Protein AF-A0A1D7QZM6-F1 (afdb_monomer_lite)

Foldseek 3Di:
DVVVVVVVVVVVVVVVVVVVVVVVVVVVVVVVVVVVVVVVVVVVVVVVVVVVVVVVVVVVVVVVVVVVVVVVVVVVVVVVVVVVVVVVVVVVVVVVVVVVLVVVLVVLVVVLPDPPDDLVRSLVSLVVSCVSVVQDPSSLVSNCVSLVCQCPPHDLVSNLVSLVVQLVSLVSNCVRYDPVCNVVSVVSNVVSVVSNVVSVVVVLVVLVVVLVVLLVVLLVLLVVCVVVVPPVVSVVVNVVSVVPHPVVSQVVPPVSVVSVVVSVVSVVVSVVVVVVVVVVVLVVLQVLLLVLLVVLLVVCVVPVVCPQAPNPLLSSLQSLAQEDPVSHDPVSNVSSVVSVCVNLVSHDPVNNVVSVVSRVVHHHDDD

Sequence (367 aa):
MLDVVIVMGIFVVLLVLAGQMLKQKENAKAYHQEIKELKEMISQADRKKEERFESWIQASSEEMYRIMGEHYLGLSQKVYAEWEENLSTMKAQVKNFVNERQIEHDRWVQRISDEDLSTQQKLEMLETAMNQFPESRELHEAYDQTLQPYLKDSSKEIRMRTARKLNQASRTLLDYCSIDEWDYAVKRYNENLRTGNLLMKSHVEEKLASERKKLDQLESAVTRLSREPDNQSLIDEIETIEGSLDQKTIERDPVLLKRLREITGDIVGHFTRGNENEEHQVKDYNKRAITSFREASVTFRNNEKTFKGGSGLVSLTEKMGGWDMNVLHPEVQAYYQAVYQEIFGKLDPEVKPKFTERMLNTQDKVV

Structure (mmCIF, N/CA/C/O backbone):
data_AF-A0A1D7QZM6-F1
#
_entry.id   AF-A0A1D7QZM6-F1
#
loop_
_atom_site.group_PDB
_atom_site.id
_atom_site.type_symbol
_atom_site.label_atom_id
_atom_site.label_alt_id
_atom_site.label_comp_id
_atom_site.label_asym_id
_atom_site.label_entity_id
_atom_site.label_seq_id
_atom_site.pdbx_PDB_ins_code
_atom_site.Cartn_x
_atom_site.Cartn_y
_atom_site.Cartn_z
_atom_site.occupancy
_atom_site.B_iso_or_equiv
_atom_site.auth_seq_id
_atom_site.auth_comp_id
_atom_site.auth_asym_id
_atom_site.auth_atom_id
_atom_site.pdbx_PDB_model_num
ATOM 1 N N . MET A 1 1 ? 10.801 38.664 -158.023 1.00 53.53 1 MET A N 1
ATOM 2 C CA . MET A 1 1 ? 12.075 37.966 -157.720 1.00 53.53 1 MET A CA 1
ATOM 3 C C . MET A 1 1 ? 12.743 38.460 -156.428 1.00 53.53 1 MET A C 1
ATOM 5 O O . MET A 1 1 ? 13.572 37.735 -155.899 1.00 53.53 1 MET A O 1
ATOM 9 N N . LEU A 1 2 ? 12.364 39.627 -155.882 1.00 51.22 2 LEU A N 1
ATOM 10 C CA . LEU A 1 2 ? 12.887 40.143 -154.607 1.00 51.22 2 LEU A CA 1
ATOM 11 C C . LEU A 1 2 ? 12.326 39.405 -153.368 1.00 51.22 2 LEU A C 1
ATOM 13 O O . LEU A 1 2 ? 13.044 39.214 -152.393 1.00 51.22 2 LEU A O 1
ATOM 17 N N . ASP A 1 3 ? 11.091 38.896 -153.436 1.00 50.50 3 ASP A N 1
ATOM 18 C CA . ASP A 1 3 ? 10.423 38.265 -152.282 1.00 50.50 3 ASP A CA 1
ATOM 19 C C . ASP A 1 3 ? 10.965 36.873 -151.907 1.00 50.50 3 ASP A C 1
ATOM 21 O O . ASP A 1 3 ? 10.840 36.445 -150.765 1.00 50.50 3 ASP A O 1
ATOM 25 N N . VAL A 1 4 ? 11.635 36.165 -152.825 1.00 55.88 4 VAL A N 1
ATOM 26 C CA . VAL A 1 4 ? 12.183 34.816 -152.558 1.00 55.88 4 VAL A CA 1
ATOM 27 C C . VAL A 1 4 ? 13.530 34.881 -151.825 1.00 55.88 4 VAL A C 1
ATOM 29 O O . VAL A 1 4 ? 13.837 34.023 -150.997 1.00 55.88 4 VAL A O 1
ATOM 32 N N . VAL A 1 5 ? 14.322 35.928 -152.074 1.00 60.06 5 VAL A N 1
ATOM 33 C CA . VAL A 1 5 ? 15.650 36.109 -151.461 1.00 60.06 5 VAL A CA 1
ATOM 34 C C . VAL A 1 5 ? 15.526 36.508 -149.988 1.00 60.06 5 VAL A C 1
ATOM 36 O O . VAL A 1 5 ? 16.288 36.028 -149.150 1.00 60.06 5 VAL A O 1
ATOM 39 N N . ILE A 1 6 ? 14.522 37.321 -149.652 1.00 63.03 6 ILE A N 1
ATOM 40 C CA . ILE A 1 6 ? 14.266 37.746 -148.270 1.00 63.03 6 ILE A CA 1
ATOM 41 C C . ILE A 1 6 ? 13.798 36.557 -147.417 1.00 63.03 6 ILE A C 1
ATOM 43 O O . ILE A 1 6 ? 14.278 36.375 -146.299 1.00 63.03 6 ILE A O 1
ATOM 47 N N . VAL A 1 7 ? 12.938 35.690 -147.961 1.00 59.47 7 VAL A N 1
ATOM 48 C CA . VAL A 1 7 ? 12.444 34.505 -147.240 1.00 59.47 7 VAL A CA 1
ATOM 49 C C . VAL A 1 7 ? 13.563 33.486 -146.985 1.00 59.47 7 VAL A C 1
ATOM 51 O O . VAL A 1 7 ? 13.660 32.965 -145.874 1.00 59.47 7 VAL A O 1
ATOM 54 N N . MET A 1 8 ? 14.465 33.249 -147.949 1.00 57.72 8 MET A N 1
ATOM 55 C CA . MET A 1 8 ? 15.627 32.373 -147.716 1.00 57.72 8 MET A CA 1
ATOM 56 C C . MET A 1 8 ? 16.622 32.961 -146.708 1.00 57.72 8 MET A C 1
ATOM 58 O O . MET A 1 8 ? 17.141 32.225 -145.869 1.00 57.72 8 MET A O 1
ATOM 62 N N . GLY A 1 9 ? 16.869 34.274 -146.749 1.00 59.03 9 GLY A N 1
ATOM 63 C CA . GLY A 1 9 ? 17.766 34.941 -145.801 1.00 59.03 9 GLY A CA 1
ATOM 64 C C . GLY A 1 9 ? 17.282 34.827 -144.353 1.00 59.03 9 GLY A C 1
ATOM 65 O O . GLY A 1 9 ? 18.063 34.494 -143.461 1.00 59.03 9 GLY A O 1
ATOM 66 N N . ILE A 1 10 ? 15.978 35.010 -144.123 1.00 64.44 10 ILE A N 1
ATOM 67 C CA . ILE A 1 10 ? 15.364 34.841 -142.797 1.00 64.44 10 ILE A CA 1
ATOM 68 C C . ILE A 1 10 ? 15.473 33.383 -142.327 1.00 64.44 10 ILE A C 1
ATOM 70 O O . ILE A 1 10 ? 15.770 33.134 -141.159 1.00 64.44 10 ILE A O 1
ATOM 74 N N . PHE A 1 11 ? 15.306 32.410 -143.227 1.00 60.12 11 PHE A N 1
ATOM 75 C CA . PHE A 1 11 ? 15.379 30.990 -142.880 1.00 60.12 11 PHE A CA 1
ATOM 76 C C . PHE A 1 11 ? 16.788 30.553 -142.441 1.00 60.12 11 PHE A C 1
ATOM 78 O O . PHE A 1 11 ? 16.934 29.814 -141.467 1.00 60.12 11 PHE A O 1
ATOM 85 N N . VAL A 1 12 ? 17.838 31.054 -143.102 1.00 63.34 12 VAL A N 1
ATOM 86 C CA . VAL A 1 12 ? 19.234 30.765 -142.726 1.00 63.34 12 VAL A CA 1
ATOM 87 C C . VAL A 1 12 ? 19.590 31.395 -141.378 1.00 63.34 12 VAL A C 1
ATOM 89 O O . VAL A 1 12 ? 20.210 30.739 -140.542 1.00 63.34 12 VAL A O 1
ATOM 92 N N . VAL A 1 13 ? 19.150 32.630 -141.119 1.00 61.94 13 VAL A N 1
ATOM 93 C CA . VAL A 1 13 ? 19.361 33.290 -139.819 1.00 61.94 13 VAL A CA 1
ATOM 94 C C . VAL A 1 13 ? 18.633 32.542 -138.698 1.00 61.94 13 VAL A C 1
ATOM 96 O O . VAL A 1 13 ? 19.214 32.322 -137.636 1.00 61.94 13 VAL A O 1
ATOM 99 N N . LEU A 1 14 ? 17.406 32.069 -138.943 1.00 54.19 14 LEU A N 1
ATOM 100 C CA . LEU A 1 14 ? 16.665 31.246 -137.983 1.00 54.19 14 LEU A CA 1
ATOM 101 C C . LEU A 1 14 ? 17.347 29.896 -137.716 1.00 54.19 14 LEU A C 1
ATOM 103 O O . LEU A 1 14 ? 17.366 29.461 -136.569 1.00 54.19 14 LEU A O 1
ATOM 107 N N . LEU A 1 15 ? 17.959 29.260 -138.722 1.00 56.22 15 LEU A N 1
ATOM 108 C CA . LEU A 1 15 ? 18.717 28.014 -138.543 1.00 56.22 15 LEU A CA 1
ATOM 109 C C . LEU A 1 15 ? 20.021 28.217 -137.759 1.00 56.22 15 LEU A C 1
ATOM 111 O O . LEU A 1 15 ? 20.351 27.395 -136.905 1.00 56.22 15 LEU A O 1
ATOM 115 N N . VAL A 1 16 ? 20.745 29.316 -137.997 1.00 59.34 16 VAL A N 1
ATOM 116 C CA . VAL A 1 16 ? 21.961 29.654 -137.236 1.00 59.34 16 VAL A CA 1
ATOM 117 C C . VAL A 1 16 ? 21.616 29.988 -135.784 1.00 59.34 16 VAL A C 1
ATOM 119 O O . VAL A 1 16 ? 22.268 29.482 -134.870 1.00 59.34 16 VAL A O 1
ATOM 122 N N . LEU A 1 17 ? 20.552 30.764 -135.555 1.00 51.75 17 LEU A N 1
ATOM 123 C CA . LEU A 1 17 ? 20.047 31.050 -134.210 1.00 51.75 17 LEU A CA 1
ATOM 124 C C . LEU A 1 17 ? 19.536 29.780 -133.519 1.00 51.75 17 LEU A C 1
ATOM 126 O O . LEU A 1 17 ? 19.822 29.577 -132.342 1.00 51.75 17 LEU A O 1
ATOM 130 N N . ALA A 1 18 ? 18.858 28.880 -134.237 1.00 51.06 18 ALA A N 1
ATOM 131 C CA . ALA A 1 18 ? 18.429 27.588 -133.704 1.00 51.06 18 ALA A CA 1
ATOM 132 C C . ALA A 1 18 ? 19.622 26.692 -133.333 1.00 51.06 18 ALA A C 1
ATOM 134 O O . ALA A 1 18 ? 19.609 26.071 -132.271 1.00 51.06 18 ALA A O 1
ATOM 135 N N . GLY A 1 19 ? 20.680 26.668 -134.151 1.00 56.53 19 GLY A N 1
ATOM 136 C CA . GLY A 1 19 ? 21.923 25.946 -133.865 1.00 56.53 19 GLY A CA 1
ATOM 137 C C . GLY A 1 19 ? 22.682 26.510 -132.658 1.00 56.53 19 GLY A C 1
ATOM 138 O O . GLY A 1 19 ? 23.150 25.752 -131.807 1.00 56.53 19 GLY A O 1
ATOM 139 N N . GLN A 1 20 ? 22.750 27.838 -132.523 1.00 60.62 20 GLN A N 1
ATOM 140 C CA . GLN A 1 20 ? 23.327 28.495 -131.345 1.00 60.62 20 GLN A CA 1
ATOM 141 C C . GLN A 1 20 ? 22.488 28.251 -130.084 1.00 60.62 20 GLN A C 1
ATOM 143 O O . GLN A 1 20 ? 23.054 27.967 -129.027 1.00 60.62 20 GLN A O 1
ATOM 148 N N . MET A 1 21 ? 21.156 28.273 -130.192 1.00 53.91 21 MET A N 1
ATOM 149 C CA . MET A 1 21 ? 20.259 27.931 -129.085 1.00 53.91 21 MET A CA 1
ATOM 150 C C . MET A 1 21 ? 20.351 26.452 -128.690 1.00 53.91 21 MET A C 1
ATOM 152 O O . MET A 1 21 ? 20.288 26.140 -127.504 1.00 53.91 21 MET A O 1
ATOM 156 N N . LEU A 1 22 ? 20.567 25.535 -129.639 1.00 59.69 22 LEU A N 1
ATOM 157 C CA . LEU A 1 22 ? 20.811 24.115 -129.356 1.00 59.69 22 LEU A CA 1
ATOM 158 C C . LEU A 1 22 ? 22.131 23.901 -128.608 1.00 59.69 22 LEU A C 1
ATOM 160 O O . LEU A 1 22 ? 22.145 23.198 -127.601 1.00 59.69 22 LEU A O 1
ATOM 164 N N . LYS A 1 23 ? 23.210 24.571 -129.027 1.00 65.06 23 LYS A N 1
ATOM 165 C CA . LYS A 1 23 ? 24.512 24.496 -128.349 1.00 65.06 23 LYS A CA 1
ATOM 166 C C . LYS A 1 23 ? 24.477 25.125 -126.952 1.00 65.06 23 LYS A C 1
ATOM 168 O O . LYS A 1 23 ? 25.042 24.576 -126.010 1.00 65.06 23 LYS A O 1
ATOM 173 N N . GLN A 1 24 ? 23.757 26.237 -126.781 1.00 66.00 24 GLN A N 1
ATOM 174 C CA . GLN A 1 24 ? 23.500 26.801 -125.452 1.00 66.00 24 GLN A CA 1
ATOM 175 C C . GLN A 1 24 ? 22.649 25.868 -124.583 1.00 66.00 24 GLN A C 1
ATOM 177 O O . GLN A 1 24 ? 22.906 25.753 -123.389 1.00 66.00 24 GLN A O 1
ATOM 182 N N . LYS A 1 25 ? 21.683 25.153 -125.169 1.00 67.75 25 LYS A N 1
ATOM 183 C CA . LYS A 1 25 ? 20.858 24.162 -124.467 1.00 67.75 25 LYS A CA 1
ATOM 184 C C . LYS A 1 25 ? 21.659 22.928 -124.044 1.00 67.75 25 LYS A C 1
ATOM 186 O O . LYS A 1 25 ? 21.409 22.401 -122.965 1.00 67.75 25 LYS A O 1
ATOM 191 N N . GLU A 1 26 ? 22.613 22.468 -124.851 1.00 71.75 26 GLU A N 1
ATOM 192 C CA . GLU A 1 26 ? 23.522 21.370 -124.488 1.00 71.75 26 GLU A CA 1
ATOM 193 C C . GLU A 1 26 ? 24.496 21.773 -123.379 1.00 71.75 26 GLU A C 1
ATOM 195 O O . GLU A 1 26 ? 24.604 21.059 -122.383 1.00 71.75 26 GLU A O 1
ATOM 200 N N . ASN A 1 27 ? 25.105 22.957 -123.473 1.00 69.31 27 ASN A N 1
ATOM 201 C CA . ASN A 1 27 ? 25.955 23.483 -122.403 1.00 69.31 27 ASN A CA 1
ATOM 202 C C . ASN A 1 27 ? 25.160 23.702 -121.106 1.00 69.31 27 ASN A C 1
ATOM 204 O O . ASN A 1 27 ? 25.624 23.343 -120.029 1.00 69.31 27 ASN A O 1
ATOM 208 N N . ALA A 1 28 ? 23.932 24.223 -121.192 1.00 66.38 28 ALA A N 1
ATOM 209 C CA . ALA A 1 28 ? 23.055 24.382 -120.033 1.00 66.38 28 ALA A CA 1
ATOM 210 C C . ALA A 1 28 ? 22.688 23.035 -119.384 1.00 66.38 28 ALA A C 1
ATOM 212 O O . ALA A 1 28 ? 22.595 22.957 -118.161 1.00 66.38 28 ALA A O 1
ATOM 213 N N . LYS A 1 29 ? 22.515 21.965 -120.174 1.00 75.19 29 LYS A N 1
ATOM 214 C CA . LYS A 1 29 ? 22.311 20.605 -119.649 1.00 75.19 29 LYS A CA 1
ATOM 215 C C . LYS A 1 29 ? 23.555 20.071 -118.940 1.00 75.19 29 LYS A C 1
ATOM 217 O O . LYS A 1 29 ? 23.407 19.490 -117.871 1.00 75.19 29 LYS A O 1
ATOM 222 N N . ALA A 1 30 ? 24.746 20.289 -119.500 1.00 73.00 30 ALA A N 1
ATOM 223 C CA . ALA A 1 30 ? 26.006 19.891 -118.872 1.00 73.00 30 ALA A CA 1
ATOM 224 C C . ALA A 1 30 ? 26.215 20.608 -117.525 1.00 73.00 30 ALA A C 1
ATOM 226 O O . ALA A 1 30 ? 26.417 19.950 -116.509 1.00 73.00 30 ALA A O 1
ATOM 227 N N . TYR A 1 31 ? 26.019 21.931 -117.475 1.00 66.38 31 TYR A N 1
ATOM 228 C CA . TYR A 1 31 ? 26.084 22.687 -116.218 1.00 66.38 31 TYR A CA 1
ATOM 229 C C . TYR A 1 31 ? 25.014 22.262 -115.206 1.00 66.38 31 TYR A C 1
ATOM 231 O O . TYR A 1 31 ? 25.277 22.213 -114.007 1.00 66.38 31 TYR A O 1
ATOM 239 N N . HIS A 1 32 ? 23.800 21.939 -115.659 1.00 67.25 32 HIS A N 1
ATOM 240 C CA . HIS A 1 32 ? 22.751 21.446 -114.766 1.00 67.25 32 HIS A CA 1
ATOM 241 C C . HIS A 1 32 ? 23.115 20.090 -114.146 1.00 67.25 32 HIS A C 1
ATOM 243 O O . HIS A 1 32 ? 22.827 19.862 -112.971 1.00 67.25 32 HIS A O 1
ATOM 249 N N . GLN A 1 33 ? 23.770 19.219 -114.917 1.00 76.69 33 GLN A N 1
ATOM 250 C CA . GLN A 1 33 ? 24.262 17.929 -114.446 1.00 76.69 33 GLN A CA 1
ATOM 251 C C . GLN A 1 33 ? 25.399 18.099 -113.425 1.00 76.69 33 GLN A C 1
ATOM 253 O O . GLN A 1 33 ? 25.319 17.518 -112.346 1.00 76.69 33 GLN A O 1
ATOM 258 N N . GLU A 1 34 ? 26.378 18.971 -113.684 1.00 68.44 34 GLU A N 1
ATOM 259 C CA . GLU A 1 34 ? 27.455 19.277 -112.725 1.00 68.44 34 GLU A CA 1
ATOM 260 C C . GLU A 1 34 ? 26.921 19.903 -111.425 1.00 68.44 34 GLU A C 1
ATOM 262 O O . GLU A 1 34 ? 27.325 19.520 -110.329 1.00 68.44 34 GLU A O 1
ATOM 267 N N . ILE A 1 35 ? 25.959 20.831 -111.511 1.00 64.94 35 ILE A N 1
ATOM 268 C CA . ILE A 1 35 ? 25.309 21.417 -110.326 1.00 64.94 35 ILE A CA 1
ATOM 269 C C . ILE A 1 35 ? 24.554 20.344 -109.532 1.00 64.94 35 ILE A C 1
ATOM 271 O O . ILE A 1 35 ? 24.522 20.401 -108.301 1.00 64.94 35 ILE A O 1
ATOM 275 N N . LYS A 1 36 ? 23.929 19.375 -110.209 1.00 78.44 36 LYS A N 1
ATOM 276 C CA . LYS A 1 36 ? 23.239 18.262 -109.553 1.00 78.44 36 LYS A CA 1
ATOM 277 C C . LYS A 1 36 ? 24.229 17.358 -108.816 1.00 78.44 36 LYS A C 1
ATOM 279 O O . LYS A 1 36 ? 23.996 17.063 -107.647 1.00 78.44 36 LYS A O 1
ATOM 284 N N . GLU A 1 37 ? 25.342 17.001 -109.450 1.00 76.06 37 GLU A N 1
ATOM 285 C CA . GLU A 1 37 ? 26.410 16.199 -108.840 1.00 76.06 37 GLU A CA 1
ATOM 286 C C . GLU A 1 37 ? 27.047 16.920 -107.643 1.00 76.06 37 GLU A C 1
ATOM 288 O O . GLU A 1 37 ? 27.197 16.330 -106.576 1.00 76.06 37 GLU A O 1
ATOM 293 N N . LEU A 1 38 ? 27.312 18.226 -107.753 1.00 61.81 38 LEU A N 1
ATOM 294 C CA . LEU A 1 38 ? 27.805 19.035 -106.634 1.00 61.81 38 LEU A CA 1
ATOM 295 C C . LEU A 1 38 ? 26.799 19.112 -105.477 1.00 61.81 38 LEU A C 1
ATOM 297 O O . LEU A 1 38 ? 27.197 19.016 -104.317 1.00 61.81 38 LEU A O 1
ATOM 301 N N . LYS A 1 39 ? 25.495 19.248 -105.757 1.00 65.56 39 LYS A N 1
ATOM 302 C CA . LYS A 1 39 ? 24.449 19.209 -104.7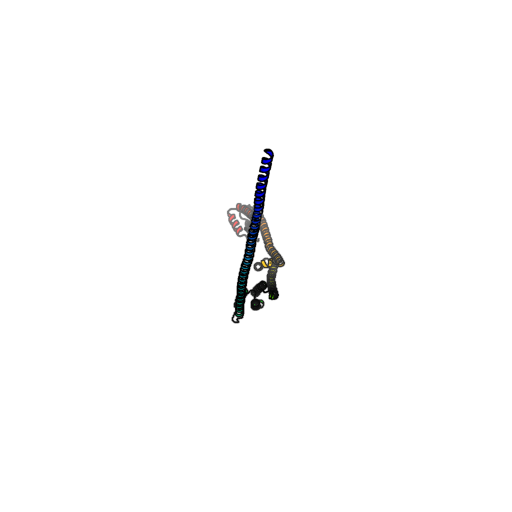18 1.00 65.56 39 LYS A CA 1
ATOM 303 C C . LYS A 1 39 ? 24.373 17.846 -104.033 1.00 65.56 39 LYS A C 1
ATOM 305 O O . LYS A 1 39 ? 24.199 17.797 -102.818 1.00 65.56 39 LYS A O 1
ATOM 310 N N . GLU A 1 40 ? 24.521 16.757 -104.785 1.00 77.56 40 GLU A N 1
ATOM 311 C CA . GLU A 1 40 ? 24.583 15.402 -104.228 1.00 77.56 40 GLU A CA 1
ATOM 312 C C . GLU A 1 40 ? 25.837 15.214 -103.362 1.00 77.56 40 GLU A C 1
ATOM 314 O O . GLU A 1 40 ? 25.730 14.698 -102.251 1.00 77.56 40 GLU A O 1
ATOM 319 N N . MET A 1 41 ? 26.999 15.711 -103.797 1.00 66.19 41 MET A N 1
ATOM 320 C CA . MET A 1 41 ? 28.234 15.683 -103.005 1.00 66.19 41 MET A CA 1
ATOM 321 C C . MET A 1 41 ? 28.128 16.510 -101.716 1.00 66.19 41 MET A C 1
ATOM 323 O O . MET A 1 41 ? 28.549 16.034 -100.662 1.00 66.19 41 MET A O 1
ATOM 327 N N . ILE A 1 42 ? 27.542 17.714 -101.771 1.00 57.84 42 ILE A N 1
ATOM 328 C CA . ILE A 1 42 ? 27.295 18.554 -100.585 1.00 57.84 42 ILE A CA 1
ATOM 329 C C . ILE A 1 42 ? 26.332 17.842 -99.630 1.00 57.84 42 ILE A C 1
ATOM 331 O O . ILE A 1 42 ? 26.637 17.708 -98.450 1.00 57.84 42 ILE A O 1
ATOM 335 N N . SER A 1 43 ? 25.227 17.286 -100.137 1.00 70.44 43 SER A N 1
ATOM 336 C CA . SER A 1 43 ? 24.267 16.544 -99.312 1.00 70.44 43 SER A CA 1
ATOM 337 C C . SER A 1 43 ? 24.883 15.296 -98.667 1.00 70.44 43 SER A C 1
ATOM 339 O O . SER A 1 43 ? 24.594 14.996 -97.511 1.00 70.44 43 SER A O 1
ATOM 341 N N . GLN A 1 44 ? 25.762 14.577 -99.371 1.00 74.88 44 GLN A N 1
ATOM 342 C CA . GLN A 1 44 ? 26.504 13.450 -98.799 1.00 74.88 44 GLN A CA 1
ATOM 343 C C . GLN A 1 44 ? 27.517 13.896 -97.740 1.00 74.88 44 GLN A C 1
ATOM 345 O O . GLN A 1 44 ? 27.702 13.197 -96.744 1.00 74.88 44 GLN A O 1
ATOM 350 N N . ALA A 1 45 ? 28.183 15.034 -97.942 1.00 61.28 45 ALA A N 1
ATOM 351 C CA . ALA A 1 45 ? 29.094 15.600 -96.954 1.00 61.28 45 ALA A CA 1
ATOM 352 C C . ALA A 1 45 ? 28.342 16.037 -95.687 1.00 61.28 45 ALA A C 1
ATOM 354 O O . ALA A 1 45 ? 28.804 15.740 -94.585 1.00 61.28 45 ALA A O 1
ATOM 355 N N . ASP A 1 46 ? 27.168 16.654 -95.842 1.00 66.56 46 ASP A N 1
ATOM 356 C CA . ASP A 1 46 ? 26.296 17.044 -94.732 1.00 66.56 46 ASP A CA 1
ATOM 357 C C . ASP A 1 46 ? 25.779 15.819 -93.970 1.00 66.56 46 ASP A C 1
ATOM 359 O O . ASP A 1 46 ? 25.928 15.769 -92.752 1.00 66.56 46 ASP A O 1
ATOM 363 N N . ARG A 1 47 ? 25.305 14.776 -94.668 1.00 78.00 47 ARG A N 1
ATOM 364 C CA . ARG A 1 47 ? 24.903 13.506 -94.031 1.00 78.00 47 ARG A CA 1
ATOM 365 C C . ARG A 1 47 ? 26.045 12.854 -93.263 1.00 78.00 47 ARG A C 1
ATOM 367 O O . ARG A 1 47 ? 25.869 12.473 -92.118 1.00 78.00 47 ARG A O 1
ATOM 374 N N . LYS A 1 48 ? 27.248 12.781 -93.842 1.00 78.56 48 LYS A N 1
ATOM 375 C CA . LYS A 1 48 ? 28.425 12.235 -93.140 1.00 78.56 48 LYS A CA 1
ATOM 376 C C . LYS A 1 48 ? 28.814 13.068 -91.921 1.00 78.56 48 LYS A C 1
ATOM 378 O O . LYS A 1 48 ? 29.372 12.534 -90.966 1.00 78.56 48 LYS A O 1
ATOM 383 N N . LYS A 1 49 ? 28.590 14.383 -91.961 1.00 69.44 49 LYS A N 1
ATOM 384 C CA . LYS A 1 49 ? 28.826 15.269 -90.819 1.00 69.44 49 LYS A CA 1
ATOM 385 C C . LYS A 1 49 ? 27.785 15.032 -89.724 1.00 69.44 49 LYS A C 1
ATOM 387 O O . LYS A 1 49 ? 28.168 14.983 -88.561 1.00 69.44 49 LYS A O 1
ATOM 392 N N . GLU A 1 50 ? 26.524 14.851 -90.103 1.00 76.12 50 GLU A N 1
ATOM 393 C CA . GLU A 1 50 ? 25.416 14.511 -89.207 1.00 76.12 50 GLU A CA 1
ATOM 394 C C . GLU A 1 50 ? 25.631 13.138 -88.555 1.00 76.12 50 GLU A C 1
ATOM 396 O O . GLU A 1 50 ? 25.681 13.062 -87.335 1.00 76.12 50 GLU A O 1
ATOM 401 N N . GLU A 1 51 ? 25.945 12.096 -89.330 1.00 84.38 51 GLU A N 1
ATOM 402 C CA . GLU A 1 51 ? 26.281 10.754 -88.823 1.00 84.38 51 GLU A CA 1
ATOM 403 C C . GLU A 1 51 ? 27.463 10.782 -87.839 1.00 84.38 51 GLU A C 1
ATOM 405 O O . GLU A 1 51 ? 27.440 10.131 -86.794 1.00 84.38 51 GLU A O 1
ATOM 410 N N . ARG A 1 52 ? 28.514 11.559 -88.140 1.00 79.50 52 ARG A N 1
ATOM 411 C CA . ARG A 1 52 ? 29.654 11.735 -87.221 1.00 79.50 52 ARG A CA 1
ATOM 412 C C . ARG A 1 52 ? 29.255 12.462 -85.944 1.00 79.50 52 ARG A C 1
ATOM 414 O O . ARG A 1 52 ? 29.779 12.137 -84.883 1.00 79.50 52 ARG A O 1
ATOM 421 N N . PHE A 1 53 ? 28.379 13.455 -86.050 1.00 66.06 53 PHE A N 1
ATOM 422 C CA . PHE A 1 53 ? 27.891 14.208 -84.904 1.00 66.06 53 PHE A CA 1
ATOM 423 C C . PHE A 1 53 ? 26.995 13.341 -84.011 1.00 66.06 53 PHE A C 1
ATOM 425 O O . PHE A 1 53 ? 27.214 13.308 -82.804 1.00 66.06 53 PHE A O 1
ATOM 432 N N . GLU A 1 54 ? 26.070 12.573 -84.589 1.00 81.38 54 GLU A N 1
ATOM 433 C CA . GLU A 1 54 ? 25.233 11.609 -83.866 1.00 81.38 54 GLU A CA 1
ATOM 434 C C . GLU A 1 54 ? 26.074 10.517 -83.199 1.00 81.38 54 GLU A C 1
ATOM 436 O O . GLU A 1 54 ? 25.913 10.260 -82.007 1.00 81.38 54 GLU A O 1
ATOM 441 N N . SER A 1 55 ? 27.034 9.934 -83.924 1.00 85.00 55 SER A N 1
ATOM 442 C CA . SER A 1 55 ? 27.962 8.943 -83.368 1.00 85.00 55 SER A CA 1
ATOM 443 C C . SER A 1 55 ? 28.782 9.514 -82.204 1.00 85.00 55 SER A C 1
ATOM 445 O O . SER A 1 55 ? 28.967 8.840 -81.190 1.00 85.00 55 SER A O 1
ATOM 447 N N . TRP A 1 56 ? 29.230 10.769 -82.307 1.00 85.00 56 TRP A N 1
ATOM 448 C CA . TRP A 1 56 ? 29.934 11.453 -81.223 1.00 85.00 56 TRP A CA 1
ATOM 449 C C . TRP A 1 56 ? 29.030 11.735 -80.015 1.00 85.00 56 TRP A C 1
ATOM 451 O O . TRP A 1 56 ? 29.473 11.541 -78.881 1.00 85.00 56 TRP A O 1
ATOM 461 N N . ILE A 1 57 ? 27.773 12.149 -80.229 1.00 76.69 57 ILE A N 1
ATOM 462 C CA . ILE A 1 57 ? 26.786 12.321 -79.151 1.00 76.69 57 ILE A CA 1
ATOM 463 C C . ILE A 1 57 ? 26.559 10.992 -78.439 1.00 76.69 57 ILE A C 1
ATOM 465 O O . ILE A 1 57 ? 26.631 10.948 -77.211 1.00 76.69 57 ILE A O 1
ATOM 469 N N . GLN A 1 58 ? 26.320 9.914 -79.188 1.00 82.88 58 GLN A N 1
ATOM 470 C CA . GLN A 1 58 ? 26.065 8.603 -78.608 1.00 82.88 58 GLN A CA 1
ATOM 471 C C . GLN A 1 58 ? 27.261 8.141 -77.767 1.00 82.88 58 GLN A C 1
ATOM 473 O O . GLN A 1 58 ? 27.086 7.853 -76.583 1.00 82.88 58 GLN A O 1
ATOM 478 N N . ALA A 1 59 ? 28.476 8.186 -78.321 1.00 82.38 59 ALA A N 1
ATOM 479 C CA . ALA A 1 59 ? 29.688 7.799 -77.600 1.00 82.38 59 ALA A CA 1
ATOM 480 C C . ALA A 1 59 ? 29.928 8.663 -76.347 1.00 82.38 59 ALA A C 1
ATOM 482 O O . ALA A 1 59 ? 30.286 8.147 -75.290 1.00 82.38 59 ALA A O 1
ATOM 483 N N . SER A 1 60 ? 29.679 9.975 -76.436 1.00 72.12 60 SER A N 1
ATOM 484 C CA . SER A 1 60 ? 29.807 10.891 -75.294 1.00 72.12 60 SER A CA 1
ATOM 485 C C . SER A 1 60 ? 28.758 10.617 -74.216 1.00 72.12 60 SER A C 1
ATOM 487 O O . SER A 1 60 ? 29.060 10.714 -73.029 1.00 72.12 60 SER A O 1
ATOM 489 N N . SER A 1 61 ? 27.532 10.261 -74.611 1.00 70.31 61 SER A N 1
ATOM 490 C CA . SER A 1 61 ? 26.453 9.918 -73.681 1.00 70.31 61 SER A CA 1
ATOM 491 C C . SER A 1 61 ? 26.723 8.599 -72.955 1.00 70.31 61 SER A C 1
ATOM 493 O O . SER A 1 61 ? 26.576 8.543 -71.737 1.00 70.31 61 SER A O 1
ATOM 495 N N . GLU A 1 62 ? 27.194 7.568 -73.664 1.00 85.44 62 GLU A N 1
ATOM 496 C CA . GLU A 1 62 ? 27.576 6.278 -73.081 1.00 85.44 62 GLU A CA 1
ATOM 497 C C . GLU A 1 62 ? 28.709 6.451 -72.061 1.00 85.44 62 GLU A C 1
ATOM 499 O O . GLU A 1 62 ? 28.618 5.940 -70.943 1.00 85.44 62 GLU A O 1
ATOM 504 N N . GLU A 1 63 ? 29.726 7.249 -72.395 1.00 80.50 63 GLU A N 1
ATOM 505 C CA . GLU A 1 63 ? 30.820 7.565 -71.477 1.00 80.50 63 GLU A CA 1
ATOM 506 C C . GLU A 1 63 ? 30.340 8.366 -70.256 1.00 80.50 63 GLU A C 1
ATOM 508 O O . GLU A 1 63 ? 30.732 8.073 -69.125 1.00 80.50 63 GLU A O 1
ATOM 513 N N . MET A 1 64 ? 29.430 9.329 -70.442 1.00 76.75 64 MET A N 1
ATOM 514 C CA . MET A 1 64 ? 28.823 10.071 -69.333 1.00 76.75 64 MET A CA 1
ATOM 515 C C . MET A 1 64 ? 28.033 9.144 -68.398 1.00 76.75 64 MET A C 1
ATOM 517 O O . MET A 1 64 ? 28.185 9.237 -67.179 1.00 76.75 64 MET A O 1
ATOM 521 N N . TYR A 1 65 ? 27.224 8.226 -68.939 1.00 81.06 65 TYR A N 1
ATOM 522 C CA . TYR A 1 65 ? 26.493 7.238 -68.140 1.00 81.06 65 TYR A CA 1
ATOM 523 C C . TYR A 1 65 ? 27.433 6.290 -67.398 1.00 81.06 65 TYR A C 1
ATOM 525 O O . TYR A 1 65 ? 27.187 5.998 -66.227 1.00 81.06 65 TYR A O 1
ATOM 533 N N . ARG A 1 66 ? 28.529 5.858 -68.032 1.00 88.88 66 ARG A N 1
ATOM 534 C CA . ARG A 1 66 ? 29.563 5.038 -67.390 1.00 88.88 66 ARG A CA 1
ATOM 535 C C . ARG A 1 66 ? 30.191 5.772 -66.204 1.00 88.88 66 ARG A C 1
ATOM 537 O O . ARG A 1 66 ? 30.197 5.232 -65.100 1.00 88.88 66 ARG A O 1
ATOM 544 N N . ILE A 1 67 ? 30.635 7.017 -66.401 1.00 81.44 67 ILE A N 1
ATOM 545 C CA . ILE A 1 67 ? 31.233 7.851 -65.344 1.00 81.44 67 ILE A CA 1
ATOM 546 C C . ILE A 1 67 ? 30.237 8.086 -64.199 1.00 81.44 67 ILE A C 1
ATOM 548 O O . ILE A 1 67 ? 30.597 7.943 -63.030 1.00 81.44 67 ILE A O 1
ATOM 552 N N . MET A 1 68 ? 28.977 8.417 -64.505 1.00 75.44 68 MET A N 1
ATOM 553 C CA . MET A 1 68 ? 27.940 8.605 -63.482 1.00 75.44 68 MET A CA 1
ATOM 554 C C . MET A 1 68 ? 27.642 7.310 -62.716 1.00 75.44 68 MET A C 1
ATOM 556 O O . MET A 1 68 ? 27.480 7.351 -61.496 1.00 75.44 68 MET A O 1
ATOM 560 N N . GLY A 1 69 ? 27.598 6.166 -63.405 1.00 84.12 69 GLY A N 1
ATOM 561 C CA . GLY A 1 69 ? 27.390 4.853 -62.796 1.00 84.12 69 GLY A CA 1
ATOM 562 C C . GLY A 1 69 ? 28.528 4.459 -61.855 1.00 84.12 69 GLY A C 1
ATOM 563 O O . GLY A 1 69 ? 28.273 4.062 -60.720 1.00 84.12 69 GLY A O 1
ATOM 564 N N . GLU A 1 70 ? 29.780 4.641 -62.282 1.00 89.38 70 GLU A N 1
ATOM 565 C CA . GLU A 1 70 ? 30.967 4.419 -61.444 1.00 89.38 70 GLU A CA 1
ATOM 566 C C . GLU A 1 70 ? 30.988 5.355 -60.231 1.00 89.38 70 GLU A C 1
ATOM 568 O O . GLU A 1 70 ? 31.285 4.920 -59.116 1.00 89.38 70 GLU A O 1
ATOM 573 N N . HIS A 1 71 ? 30.608 6.623 -60.417 1.00 84.88 71 HIS A N 1
ATOM 574 C CA . HIS A 1 71 ? 30.514 7.586 -59.325 1.00 84.88 71 HIS A CA 1
ATOM 575 C C . HIS A 1 71 ? 29.444 7.192 -58.298 1.00 84.88 71 HIS A C 1
ATOM 577 O O . HIS A 1 71 ? 29.723 7.178 -57.098 1.00 84.88 71 HIS A O 1
ATOM 583 N N . TYR A 1 72 ? 28.240 6.824 -58.750 1.00 87.75 72 TYR A N 1
ATOM 584 C CA . TYR A 1 72 ? 27.160 6.385 -57.866 1.00 87.75 72 TYR A CA 1
ATOM 585 C C . TYR A 1 72 ? 27.512 5.085 -57.138 1.00 87.75 72 TYR A C 1
ATOM 587 O O . TYR A 1 72 ? 27.308 4.986 -55.929 1.00 87.75 72 TYR A O 1
ATOM 595 N N . LEU A 1 73 ? 28.096 4.109 -57.842 1.00 91.06 73 LEU A N 1
ATOM 596 C CA . LEU A 1 73 ? 28.556 2.864 -57.233 1.00 91.06 73 LEU A CA 1
ATOM 597 C C . LEU A 1 73 ? 29.603 3.148 -56.149 1.00 91.06 73 LEU A C 1
ATOM 599 O O . LEU A 1 73 ? 29.458 2.667 -55.026 1.00 91.06 73 LEU A O 1
ATOM 603 N N . GLY A 1 74 ? 30.593 3.996 -56.441 1.00 91.81 74 GLY A N 1
ATOM 604 C CA . GLY A 1 74 ? 31.606 4.409 -55.472 1.00 91.81 74 GLY A CA 1
ATOM 605 C C . GLY A 1 74 ? 31.019 5.128 -54.252 1.00 91.81 74 GLY A C 1
ATOM 606 O O . GLY A 1 74 ? 31.433 4.853 -53.127 1.00 91.81 74 GLY A O 1
ATOM 607 N N . LEU A 1 75 ? 30.028 6.008 -54.440 1.00 87.81 75 LEU A N 1
ATOM 608 C CA . LEU A 1 75 ? 29.304 6.638 -53.329 1.00 87.81 75 LEU A CA 1
ATOM 609 C C . LEU A 1 75 ? 28.524 5.608 -52.505 1.00 87.81 75 LEU A C 1
ATOM 611 O O . LEU A 1 75 ? 28.616 5.619 -51.281 1.00 87.81 75 LEU A O 1
ATOM 615 N N . SER A 1 76 ? 27.802 4.691 -53.153 1.00 86.56 76 SER A N 1
ATOM 616 C CA . SER A 1 76 ? 27.012 3.662 -52.467 1.00 86.56 76 SER A CA 1
ATOM 617 C C . SER A 1 76 ? 27.883 2.719 -51.631 1.00 86.56 76 SER A C 1
ATOM 619 O O . SER A 1 76 ? 27.532 2.409 -50.495 1.00 86.56 76 SER A O 1
ATOM 621 N N . GLN A 1 77 ? 29.056 2.331 -52.144 1.00 93.06 77 GLN A N 1
ATOM 622 C CA . GLN A 1 77 ? 30.024 1.503 -51.423 1.00 93.06 77 GLN A CA 1
ATOM 623 C C . GLN A 1 77 ? 30.599 2.235 -50.208 1.00 93.06 77 GLN A C 1
ATOM 625 O O . GLN A 1 77 ? 30.726 1.628 -49.148 1.00 93.06 77 GLN A O 1
ATOM 630 N N . LYS A 1 78 ? 30.898 3.537 -50.332 1.00 93.00 78 LYS A N 1
ATOM 631 C CA . LYS A 1 78 ? 31.348 4.360 -49.197 1.00 93.00 78 LYS A CA 1
ATOM 632 C C . LYS A 1 78 ? 30.277 4.470 -48.116 1.00 93.00 78 LYS A C 1
ATOM 634 O O . LYS A 1 78 ? 30.572 4.202 -46.960 1.00 93.00 78 LYS A O 1
ATOM 639 N N . VAL A 1 79 ? 29.036 4.785 -48.495 1.00 88.12 79 VAL A N 1
ATOM 640 C CA . VAL A 1 79 ? 27.907 4.875 -47.553 1.00 88.12 79 VAL A CA 1
ATOM 641 C C . VAL A 1 79 ? 27.671 3.536 -46.853 1.00 88.12 79 VAL A C 1
ATOM 643 O O . VAL A 1 79 ? 27.451 3.507 -45.646 1.00 88.12 79 VAL A O 1
ATOM 646 N N . TYR A 1 80 ? 27.737 2.423 -47.587 1.00 88.69 80 TYR A N 1
ATOM 647 C CA . TYR A 1 80 ? 27.587 1.093 -47.001 1.00 88.69 80 TYR A CA 1
ATOM 648 C C . TYR A 1 80 ? 28.719 0.769 -46.014 1.00 88.69 80 TYR A C 1
ATOM 650 O O . TYR A 1 80 ? 28.439 0.299 -44.915 1.00 88.69 80 TYR A O 1
ATOM 658 N N . ALA A 1 81 ? 29.973 1.066 -46.369 1.00 92.25 81 ALA A N 1
ATOM 659 C CA . ALA A 1 81 ? 31.121 0.855 -45.489 1.00 92.25 81 ALA A CA 1
ATOM 660 C C . ALA A 1 81 ? 31.025 1.699 -44.204 1.00 92.25 81 ALA A C 1
ATOM 662 O O . ALA A 1 81 ? 31.205 1.166 -43.111 1.00 92.25 81 ALA A O 1
ATOM 663 N N . GLU A 1 82 ? 30.662 2.982 -44.317 1.00 92.06 82 GLU A N 1
ATOM 664 C CA . GLU A 1 82 ? 30.423 3.860 -43.161 1.00 92.06 82 GLU A CA 1
ATOM 665 C C . GLU A 1 82 ? 29.267 3.347 -42.289 1.00 92.06 82 GLU A C 1
ATOM 667 O O . GLU A 1 82 ? 29.340 3.375 -41.060 1.00 92.06 82 GLU A O 1
ATOM 672 N N . TRP A 1 83 ? 28.186 2.857 -42.900 1.00 91.81 83 TRP A N 1
ATOM 673 C CA . TRP A 1 83 ? 27.064 2.272 -42.167 1.00 91.81 83 TRP A CA 1
ATOM 674 C C . TRP A 1 83 ? 27.465 0.997 -41.413 1.00 91.81 83 TRP A C 1
ATOM 676 O O . TRP A 1 83 ? 27.100 0.839 -40.247 1.00 91.81 83 TRP A O 1
ATOM 686 N N . GLU A 1 84 ? 28.235 0.108 -42.040 1.00 91.06 84 GLU A N 1
ATOM 687 C CA . GLU A 1 84 ? 28.720 -1.129 -41.423 1.00 91.06 84 GLU A CA 1
ATOM 688 C C . GLU A 1 84 ? 29.691 -0.848 -40.264 1.00 91.06 84 GLU A C 1
ATOM 690 O O . GLU A 1 84 ? 29.565 -1.450 -39.192 1.00 91.06 84 GLU A O 1
ATOM 695 N N . GLU A 1 85 ? 30.600 0.118 -40.430 1.00 93.12 85 GLU A N 1
ATOM 696 C CA . GLU A 1 85 ? 31.508 0.582 -39.375 1.00 93.12 85 GLU A CA 1
ATOM 697 C C . GLU A 1 85 ? 30.737 1.177 -38.185 1.00 93.12 85 GLU A C 1
ATOM 699 O O . GLU A 1 85 ? 30.977 0.807 -37.028 1.00 93.12 85 GLU A O 1
ATOM 704 N N . ASN A 1 86 ? 29.751 2.036 -38.455 1.00 89.31 86 ASN A N 1
ATOM 705 C CA . ASN A 1 86 ? 28.891 2.617 -37.424 1.00 89.31 86 ASN A CA 1
ATOM 706 C C . ASN A 1 86 ? 28.077 1.542 -36.692 1.00 89.31 86 ASN A C 1
ATOM 708 O O . ASN A 1 86 ? 28.020 1.536 -35.460 1.00 89.31 86 ASN A O 1
ATOM 712 N N . LEU A 1 87 ? 27.489 0.591 -37.422 1.00 86.25 87 LEU A N 1
ATOM 713 C CA . LEU A 1 87 ? 26.735 -0.516 -36.835 1.00 86.25 87 LEU A CA 1
ATOM 714 C C . LEU A 1 87 ? 27.627 -1.404 -35.956 1.00 86.25 87 LEU A C 1
ATOM 716 O O . LEU A 1 87 ? 27.207 -1.816 -34.872 1.00 86.25 87 LEU A O 1
ATOM 720 N N . SER A 1 88 ? 28.851 -1.694 -36.401 1.00 90.00 88 SER A N 1
ATOM 721 C CA . SER A 1 88 ? 29.843 -2.444 -35.624 1.00 90.00 88 SER A CA 1
ATOM 722 C C . SER A 1 88 ? 30.208 -1.709 -34.331 1.00 90.00 88 SER A C 1
ATOM 724 O O . SER A 1 88 ? 30.181 -2.298 -33.247 1.00 90.00 88 SER A O 1
ATOM 726 N N . THR A 1 89 ? 30.438 -0.397 -34.422 1.00 91.69 89 THR A N 1
ATOM 727 C CA . THR A 1 89 ? 30.732 0.468 -33.272 1.00 91.69 89 THR A CA 1
ATOM 728 C C . THR A 1 89 ? 29.578 0.481 -32.269 1.00 91.69 89 THR A C 1
ATOM 730 O O . THR A 1 89 ? 29.798 0.259 -31.078 1.00 91.69 89 THR A O 1
ATOM 733 N N . MET A 1 90 ? 28.335 0.647 -32.733 1.00 85.25 90 MET A N 1
ATOM 734 C CA . MET A 1 90 ? 27.149 0.604 -31.869 1.00 85.25 90 MET A CA 1
ATOM 735 C C . MET A 1 90 ? 26.982 -0.759 -31.188 1.00 85.25 90 MET A C 1
ATOM 737 O O . MET A 1 90 ? 26.707 -0.822 -29.991 1.00 85.25 90 MET A O 1
ATOM 741 N N . LYS A 1 91 ? 27.196 -1.867 -31.912 1.00 85.75 91 LYS A N 1
ATOM 742 C CA . LYS A 1 91 ? 27.164 -3.218 -31.325 1.00 85.75 91 LYS A CA 1
ATOM 743 C C . LYS A 1 91 ? 28.222 -3.388 -30.236 1.00 85.75 91 LYS A C 1
ATOM 745 O O . LYS A 1 91 ? 27.922 -3.960 -29.189 1.00 85.75 91 LYS A O 1
ATOM 750 N N . ALA A 1 92 ? 29.437 -2.887 -30.458 1.00 91.06 92 ALA A N 1
ATOM 751 C CA . ALA A 1 92 ? 30.507 -2.927 -29.465 1.00 91.06 92 ALA A CA 1
ATOM 752 C C . ALA A 1 92 ? 30.158 -2.099 -28.218 1.00 91.06 92 ALA A C 1
ATOM 754 O O . ALA A 1 92 ? 30.343 -2.577 -27.101 1.00 91.06 92 ALA A O 1
ATOM 755 N N . GLN A 1 93 ? 29.587 -0.904 -28.393 1.00 88.81 93 GLN A N 1
ATOM 756 C CA . GLN A 1 93 ? 29.135 -0.055 -27.286 1.00 88.81 93 GLN A CA 1
ATOM 757 C C . GLN A 1 93 ? 28.033 -0.722 -26.456 1.00 88.81 93 GLN A C 1
ATOM 759 O O . GLN A 1 93 ? 28.142 -0.771 -25.234 1.00 88.81 93 GLN A O 1
ATOM 764 N N . VAL A 1 94 ? 27.011 -1.297 -27.102 1.00 85.94 94 VAL A N 1
ATOM 765 C CA . VAL A 1 94 ? 25.942 -2.033 -26.406 1.00 85.94 94 VAL A CA 1
ATOM 766 C C . VAL A 1 94 ? 26.513 -3.233 -25.653 1.00 85.94 94 VAL A C 1
ATOM 768 O O . VAL A 1 94 ? 26.170 -3.447 -24.494 1.00 85.94 94 VAL A O 1
ATOM 771 N N . LYS A 1 95 ? 27.426 -3.992 -26.271 1.00 89.94 95 LYS A N 1
ATOM 772 C CA . LYS A 1 95 ? 28.087 -5.126 -25.616 1.00 89.94 95 LYS A CA 1
ATOM 773 C C . LYS A 1 95 ? 28.892 -4.689 -24.389 1.00 89.94 95 LYS A C 1
ATOM 775 O O . LYS A 1 95 ? 28.811 -5.346 -23.357 1.00 89.94 95 LYS A O 1
ATOM 780 N N . ASN A 1 96 ? 29.643 -3.593 -24.488 1.00 91.69 96 ASN A N 1
ATOM 781 C CA . ASN A 1 96 ? 30.400 -3.050 -23.361 1.00 91.69 96 ASN A CA 1
ATOM 782 C C . ASN A 1 96 ? 29.469 -2.607 -22.232 1.00 91.69 96 ASN A C 1
ATOM 784 O O . ASN A 1 96 ? 29.704 -2.986 -21.093 1.00 91.69 96 ASN A O 1
ATOM 788 N N . PHE A 1 97 ? 28.378 -1.908 -22.550 1.00 88.75 97 PHE A N 1
ATOM 789 C CA . PHE A 1 97 ? 27.379 -1.503 -21.563 1.00 88.75 97 PHE A CA 1
ATOM 790 C C . PHE A 1 97 ? 26.751 -2.704 -20.840 1.00 88.75 97 PHE A C 1
ATOM 792 O O . PHE A 1 97 ? 26.649 -2.705 -19.617 1.00 88.75 97 PHE A O 1
ATOM 799 N N . VAL A 1 98 ? 26.369 -3.754 -21.578 1.00 86.81 98 VAL A N 1
ATOM 800 C CA . VAL A 1 98 ? 25.830 -4.991 -20.985 1.00 86.81 98 VAL A CA 1
ATOM 801 C C . VAL A 1 98 ? 26.867 -5.662 -20.080 1.00 86.81 98 VAL A C 1
ATOM 803 O O . VAL A 1 98 ? 26.532 -6.061 -18.968 1.00 86.81 98 VAL A O 1
ATOM 806 N N . ASN A 1 99 ? 28.128 -5.740 -20.514 1.00 91.69 99 ASN A N 1
ATOM 807 C CA . ASN A 1 99 ? 29.207 -6.314 -19.709 1.00 91.69 99 ASN A CA 1
ATOM 808 C C . ASN A 1 99 ? 29.481 -5.499 -18.437 1.00 91.69 99 ASN A C 1
ATOM 810 O O . ASN A 1 99 ? 29.634 -6.077 -17.367 1.00 91.69 99 ASN A O 1
ATOM 814 N N . GLU A 1 100 ? 29.544 -4.171 -18.533 1.00 93.69 100 GLU A N 1
ATOM 815 C CA . GLU A 1 100 ? 29.739 -3.282 -17.382 1.00 93.69 100 GLU A CA 1
ATOM 816 C C . GLU A 1 100 ? 28.598 -3.426 -16.375 1.00 93.69 100 GLU A C 1
ATOM 818 O O . GLU A 1 100 ? 28.849 -3.572 -15.178 1.00 93.69 100 GLU A O 1
ATOM 823 N N . ARG A 1 101 ? 27.355 -3.473 -16.868 1.00 92.25 101 ARG A N 1
ATOM 824 C CA . ARG A 1 101 ? 26.162 -3.691 -16.048 1.00 92.25 101 ARG A CA 1
ATOM 825 C C . ARG A 1 101 ? 26.185 -5.059 -15.358 1.00 92.25 101 ARG A C 1
ATOM 827 O O . ARG A 1 101 ? 25.850 -5.133 -14.179 1.00 92.25 101 ARG A O 1
ATOM 834 N N . GLN A 1 102 ? 26.624 -6.117 -16.044 1.00 92.31 102 GLN A N 1
ATOM 835 C CA . GLN A 1 102 ? 26.789 -7.445 -15.439 1.00 92.31 102 GLN A CA 1
ATOM 836 C C . GLN A 1 102 ? 27.876 -7.446 -14.357 1.00 92.31 102 GLN A C 1
ATOM 838 O O . GLN A 1 102 ? 27.659 -7.963 -13.270 1.00 92.31 102 GLN A O 1
ATOM 843 N N . ILE A 1 103 ? 29.024 -6.809 -14.609 1.00 94.94 103 ILE A N 1
ATOM 844 C CA . ILE A 1 103 ? 30.105 -6.693 -13.618 1.00 94.94 103 ILE A CA 1
ATOM 845 C C . ILE A 1 103 ? 29.624 -5.941 -12.369 1.00 94.94 103 ILE A C 1
ATOM 847 O O . ILE A 1 103 ? 30.013 -6.275 -11.250 1.00 94.94 103 ILE A O 1
ATOM 851 N N . GLU A 1 104 ? 28.814 -4.896 -12.538 1.00 95.44 104 GLU A N 1
ATOM 852 C CA . GLU A 1 104 ? 28.234 -4.165 -11.413 1.00 95.44 104 GLU A CA 1
ATOM 853 C C . GLU A 1 104 ? 27.230 -5.017 -10.627 1.00 95.44 104 GLU A C 1
ATOM 855 O O . GLU A 1 104 ? 27.289 -5.033 -9.396 1.00 95.44 104 GLU A O 1
ATOM 860 N N . HIS A 1 105 ? 26.369 -5.763 -11.321 1.00 96.00 105 HIS A N 1
ATOM 861 C CA . HIS A 1 105 ? 25.461 -6.735 -10.709 1.00 96.00 105 HIS A CA 1
ATOM 862 C C . HIS A 1 105 ? 26.227 -7.780 -9.880 1.00 96.00 105 HIS A C 1
ATOM 864 O O . HIS A 1 105 ? 25.961 -7.916 -8.683 1.00 96.00 105 HIS A O 1
ATOM 870 N N . ASP A 1 106 ? 27.254 -8.411 -10.454 1.00 95.31 106 ASP A N 1
ATOM 871 C CA . ASP A 1 106 ? 28.070 -9.424 -9.773 1.00 95.31 106 ASP A CA 1
ATOM 872 C C . ASP A 1 106 ? 28.751 -8.847 -8.517 1.00 95.31 106 ASP A C 1
ATOM 874 O O . ASP A 1 106 ? 28.835 -9.497 -7.472 1.00 95.31 106 ASP A O 1
ATOM 878 N N . ARG A 1 107 ? 29.205 -7.585 -8.578 1.00 95.62 107 ARG A N 1
ATOM 879 C CA . ARG A 1 107 ? 29.774 -6.881 -7.414 1.00 95.62 107 ARG A CA 1
ATOM 880 C C . ARG A 1 107 ? 28.749 -6.687 -6.303 1.00 95.62 107 ARG A C 1
ATOM 882 O O . ARG A 1 107 ? 29.120 -6.774 -5.132 1.00 95.62 107 ARG A O 1
ATOM 889 N N . TRP A 1 108 ? 27.494 -6.392 -6.632 1.00 96.19 108 TRP A N 1
ATOM 890 C CA . TRP A 1 108 ? 26.430 -6.289 -5.632 1.00 96.19 108 TRP A CA 1
ATOM 891 C C . TRP A 1 108 ? 26.160 -7.632 -4.967 1.00 96.19 108 TRP A C 1
ATOM 893 O O . TRP A 1 108 ? 26.159 -7.700 -3.738 1.00 96.19 108 TRP A O 1
ATOM 903 N N . VAL A 1 109 ? 26.004 -8.690 -5.764 1.00 95.06 109 VAL A N 1
ATOM 904 C CA . VAL A 1 109 ? 25.803 -10.061 -5.273 1.00 95.06 109 VAL A CA 1
ATOM 905 C C . VAL A 1 109 ? 26.942 -10.476 -4.340 1.00 95.06 109 VAL A C 1
ATOM 907 O O . VAL A 1 109 ? 26.697 -10.936 -3.222 1.00 95.06 109 VAL A O 1
ATOM 910 N N . GLN A 1 110 ? 28.193 -10.233 -4.741 1.00 94.62 110 GLN A N 1
ATOM 911 C CA . GLN A 1 110 ? 29.363 -10.541 -3.920 1.00 94.62 110 GLN A CA 1
ATOM 912 C C . GLN A 1 110 ? 29.361 -9.768 -2.595 1.00 94.62 110 GLN A C 1
ATOM 914 O O . GLN A 1 110 ? 29.604 -10.357 -1.545 1.00 94.62 110 GLN A O 1
ATOM 919 N N . ARG A 1 111 ? 29.068 -8.461 -2.620 1.00 94.06 111 ARG A N 1
ATOM 920 C CA . ARG A 1 111 ? 29.027 -7.634 -1.404 1.00 94.06 111 ARG A CA 1
ATOM 921 C C . ARG A 1 111 ? 27.932 -8.073 -0.437 1.00 94.06 111 ARG A C 1
ATOM 923 O O . ARG A 1 111 ? 28.158 -8.074 0.762 1.00 94.06 111 ARG A O 1
ATOM 930 N N . ILE A 1 112 ? 26.753 -8.428 -0.942 1.00 94.12 112 ILE A N 1
ATOM 931 C CA . ILE A 1 112 ? 25.619 -8.869 -0.114 1.00 94.12 112 ILE A CA 1
ATOM 932 C C . ILE A 1 112 ? 25.894 -10.237 0.526 1.00 94.12 112 ILE A C 1
ATOM 934 O O . ILE A 1 112 ? 25.414 -10.516 1.628 1.00 94.12 112 ILE A O 1
ATOM 938 N N . SER A 1 113 ? 26.686 -11.071 -0.150 1.00 92.31 113 SER A N 1
ATOM 939 C CA . SER A 1 113 ? 27.068 -12.404 0.322 1.00 92.31 113 SER A CA 1
ATOM 940 C C . SER A 1 113 ? 28.091 -12.381 1.463 1.00 92.31 113 SER A C 1
ATOM 942 O O . SER A 1 113 ? 28.351 -13.428 2.049 1.00 92.31 113 SER A O 1
ATOM 944 N N . ASP A 1 114 ? 28.649 -11.216 1.803 1.00 91.44 114 ASP A N 1
ATOM 945 C CA . ASP A 1 114 ? 29.589 -11.057 2.912 1.00 91.44 114 ASP A CA 1
ATOM 946 C C . ASP A 1 114 ? 28.949 -11.482 4.253 1.00 91.44 114 ASP A C 1
ATOM 948 O O . ASP A 1 114 ? 27.823 -11.095 4.600 1.00 91.44 114 ASP A O 1
ATOM 952 N N . GLU A 1 115 ? 29.646 -12.337 5.001 1.00 84.62 115 GLU A N 1
ATOM 953 C CA . GLU A 1 115 ? 29.178 -12.888 6.276 1.00 84.62 115 GLU A CA 1
ATOM 954 C C . GLU A 1 115 ? 29.208 -11.846 7.400 1.00 84.62 115 GLU A C 1
ATOM 956 O O . GLU A 1 115 ? 28.384 -11.925 8.313 1.00 84.62 115 GLU A O 1
ATOM 961 N N . ASP A 1 116 ? 30.066 -10.828 7.289 1.00 92.50 116 ASP A N 1
ATOM 962 C CA . ASP A 1 116 ? 30.252 -9.799 8.318 1.00 92.50 116 ASP A CA 1
ATOM 963 C C . ASP A 1 116 ? 29.110 -8.765 8.357 1.00 92.50 116 ASP A C 1
ATOM 965 O O . ASP A 1 116 ? 28.991 -7.977 9.302 1.00 92.50 116 ASP A O 1
ATOM 969 N N . LEU A 1 117 ? 28.233 -8.753 7.348 1.00 92.38 117 LEU A N 1
ATOM 970 C CA . LEU A 1 117 ? 27.108 -7.823 7.288 1.00 92.38 117 LEU A CA 1
ATOM 971 C C . LEU A 1 117 ? 25.976 -8.231 8.239 1.00 92.38 117 LEU A C 1
ATOM 973 O O . LEU A 1 117 ? 25.444 -9.343 8.184 1.00 92.38 117 LEU A O 1
ATOM 977 N N . SER A 1 118 ? 25.508 -7.273 9.043 1.00 95.00 118 SER A N 1
ATOM 978 C CA . SER A 1 118 ? 24.286 -7.458 9.831 1.00 95.00 118 SER A CA 1
ATOM 979 C C . SER A 1 118 ? 23.060 -7.638 8.928 1.00 95.00 118 SER A C 1
ATOM 981 O O . SER A 1 118 ? 23.000 -7.109 7.817 1.00 95.00 118 SER A O 1
ATOM 983 N N . THR A 1 119 ? 22.024 -8.322 9.421 1.00 93.38 119 THR A N 1
ATOM 984 C CA . THR A 1 119 ? 20.788 -8.559 8.655 1.00 93.38 119 THR A CA 1
ATOM 985 C C . THR A 1 119 ? 20.147 -7.267 8.146 1.00 93.38 119 THR A C 1
ATOM 987 O O .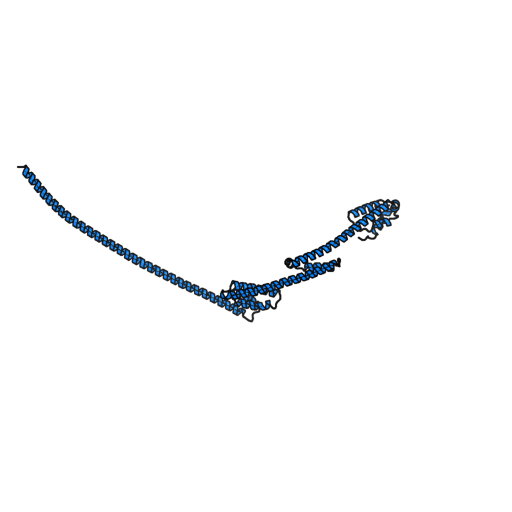 THR A 1 119 ? 19.648 -7.228 7.026 1.00 93.38 119 THR A O 1
ATOM 990 N N . GLN A 1 120 ? 20.180 -6.189 8.937 1.00 93.75 120 GLN A N 1
ATOM 991 C CA . GLN A 1 120 ? 19.635 -4.901 8.511 1.00 93.75 120 GLN A CA 1
ATOM 992 C C . GLN A 1 120 ? 20.448 -4.292 7.361 1.00 93.75 120 GLN A C 1
ATOM 994 O O . GLN A 1 120 ? 19.857 -3.863 6.374 1.00 93.75 120 GLN A O 1
ATOM 999 N N . GLN A 1 121 ? 21.781 -4.314 7.450 1.00 95.50 121 GLN A N 1
ATOM 1000 C CA . GLN A 1 121 ? 22.646 -3.843 6.364 1.00 95.50 121 GLN A CA 1
ATOM 1001 C C . GLN A 1 121 ? 22.436 -4.670 5.092 1.00 95.50 121 GLN A C 1
ATOM 1003 O O . GLN A 1 121 ? 22.309 -4.097 4.013 1.00 95.50 121 GLN A O 1
ATOM 1008 N N . LYS A 1 122 ? 22.310 -6.001 5.215 1.00 95.94 122 LYS A N 1
ATOM 1009 C CA . LYS A 1 122 ? 21.982 -6.878 4.080 1.00 95.94 122 LYS A CA 1
ATOM 1010 C C . LYS A 1 122 ? 20.673 -6.463 3.415 1.00 95.94 122 LYS A C 1
ATOM 1012 O O . LYS A 1 122 ? 20.639 -6.321 2.198 1.00 95.94 122 LYS A O 1
ATOM 1017 N N . LEU A 1 123 ? 19.618 -6.216 4.195 1.00 96.00 123 LEU A N 1
ATOM 1018 C CA . LEU A 1 123 ? 18.323 -5.780 3.661 1.00 96.00 123 LEU A CA 1
ATOM 1019 C C . LEU A 1 123 ? 18.403 -4.423 2.951 1.00 96.00 123 LEU A C 1
ATOM 1021 O O . LEU A 1 123 ? 17.848 -4.288 1.867 1.00 96.00 123 LEU A O 1
ATOM 1025 N N . GLU A 1 124 ? 19.097 -3.437 3.522 1.00 96.25 124 GLU A N 1
ATOM 1026 C CA . GLU A 1 124 ? 19.268 -2.112 2.905 1.00 96.25 124 GLU A CA 1
ATOM 1027 C C . GLU A 1 124 ? 20.052 -2.196 1.584 1.00 96.25 124 GLU A C 1
ATOM 1029 O O . GLU A 1 124 ? 19.695 -1.557 0.588 1.00 96.25 124 GLU A O 1
ATOM 1034 N N . MET A 1 125 ? 21.092 -3.033 1.546 1.00 96.88 125 MET A N 1
ATOM 1035 C CA . MET A 1 125 ? 21.869 -3.289 0.334 1.00 96.88 125 MET A CA 1
ATOM 1036 C C . MET A 1 125 ? 21.049 -4.024 -0.724 1.00 96.88 125 MET A C 1
ATOM 1038 O O . MET A 1 125 ? 21.091 -3.633 -1.886 1.00 96.88 125 MET A O 1
ATOM 1042 N N . LEU A 1 126 ? 20.270 -5.033 -0.334 1.00 97.62 126 LEU A N 1
ATOM 1043 C CA . LEU A 1 126 ? 19.371 -5.759 -1.230 1.00 97.62 126 LEU A CA 1
ATOM 1044 C C . LEU A 1 126 ? 18.291 -4.846 -1.814 1.00 97.62 126 LEU A C 1
ATOM 1046 O O . LEU A 1 126 ? 18.091 -4.850 -3.023 1.00 97.62 126 LEU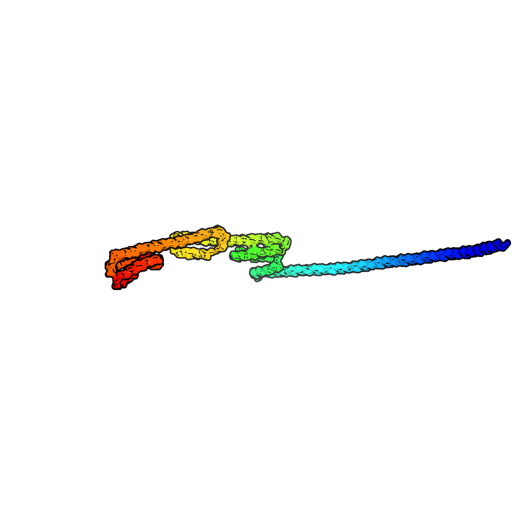 A O 1
ATOM 1050 N N . GLU A 1 127 ? 17.648 -4.007 -0.998 1.00 96.94 127 GLU A N 1
ATOM 1051 C CA . GLU A 1 127 ? 16.653 -3.033 -1.471 1.00 96.94 127 GLU A CA 1
ATOM 1052 C C . GLU A 1 127 ? 17.272 -2.045 -2.470 1.00 96.94 127 GLU A C 1
ATOM 1054 O O . GLU A 1 127 ? 16.664 -1.719 -3.490 1.00 96.94 127 GLU A O 1
ATOM 1059 N N . THR A 1 128 ? 18.510 -1.610 -2.223 1.00 97.38 128 THR A N 1
ATOM 1060 C CA . THR A 1 128 ? 19.244 -0.730 -3.143 1.00 97.38 128 THR A CA 1
ATOM 1061 C C . THR A 1 128 ? 19.603 -1.446 -4.446 1.00 97.38 128 THR A C 1
ATOM 1063 O O . THR A 1 128 ? 19.3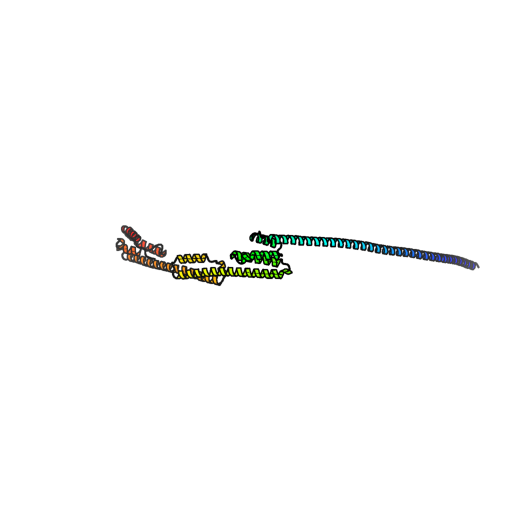46 -0.915 -5.527 1.00 97.38 128 THR A O 1
ATOM 1066 N N . ALA A 1 129 ? 20.147 -2.660 -4.360 1.00 97.38 129 ALA A N 1
ATOM 1067 C CA . ALA A 1 129 ? 20.548 -3.453 -5.516 1.00 97.38 129 ALA A CA 1
ATOM 1068 C C . ALA A 1 129 ? 19.339 -3.835 -6.383 1.00 97.38 129 ALA A C 1
ATOM 1070 O O . ALA A 1 129 ? 19.394 -3.709 -7.599 1.00 97.38 129 ALA A O 1
ATOM 1071 N N . MET A 1 130 ? 18.211 -4.208 -5.777 1.00 97.38 130 MET A N 1
ATOM 1072 C CA . MET A 1 130 ? 16.970 -4.525 -6.491 1.00 97.38 130 MET A CA 1
ATOM 1073 C C . MET A 1 130 ? 16.343 -3.310 -7.180 1.00 97.38 130 MET A C 1
ATOM 1075 O O . MET A 1 130 ? 15.659 -3.471 -8.183 1.00 97.38 130 MET A O 1
ATOM 1079 N N . ASN A 1 131 ? 16.569 -2.090 -6.687 1.00 96.38 131 ASN A N 1
ATOM 1080 C CA . ASN A 1 131 ? 16.143 -0.887 -7.407 1.00 96.38 131 ASN A CA 1
ATOM 1081 C C . ASN A 1 131 ? 17.000 -0.627 -8.657 1.00 96.38 131 ASN A C 1
ATOM 1083 O O . ASN A 1 131 ? 16.505 -0.047 -9.621 1.00 96.38 131 ASN A O 1
ATOM 1087 N N . GLN A 1 132 ? 18.272 -1.037 -8.646 1.00 96.25 132 GLN A N 1
ATOM 1088 C CA . GLN A 1 132 ? 19.176 -0.916 -9.797 1.00 96.25 132 GLN A CA 1
ATOM 1089 C C . GLN A 1 132 ? 19.008 -2.069 -10.798 1.00 96.25 132 GLN A C 1
ATOM 1091 O O . GLN A 1 132 ? 19.068 -1.846 -12.006 1.00 96.25 132 GLN A O 1
ATOM 1096 N N . PHE A 1 133 ? 18.755 -3.277 -10.290 1.00 96.50 133 PHE A N 1
ATOM 1097 C CA . PHE A 1 133 ? 18.620 -4.525 -11.043 1.00 96.50 133 PHE A CA 1
ATOM 1098 C C . PHE A 1 133 ? 17.295 -5.230 -10.691 1.00 96.50 133 PHE A C 1
ATOM 1100 O O . PHE A 1 133 ? 17.312 -6.317 -10.101 1.00 96.50 133 PHE A O 1
ATOM 1107 N N . PRO A 1 134 ? 16.132 -4.622 -10.993 1.00 96.88 134 PRO A N 1
ATOM 1108 C CA . PRO A 1 134 ? 14.820 -5.171 -10.634 1.00 96.88 134 PRO A CA 1
ATOM 1109 C C . PRO A 1 134 ? 14.518 -6.528 -11.280 1.00 96.88 134 PRO A C 1
ATOM 1111 O O . PRO A 1 134 ? 13.722 -7.293 -10.734 1.00 96.88 134 PRO A O 1
ATOM 1114 N N . GLU A 1 135 ? 15.169 -6.835 -12.399 1.00 94.19 135 GLU A N 1
ATOM 1115 C CA . GLU A 1 135 ? 15.104 -8.103 -13.125 1.00 94.19 135 GLU A CA 1
ATOM 1116 C C . GLU A 1 135 ? 15.877 -9.249 -12.448 1.00 94.19 135 GLU A C 1
ATOM 1118 O O . GLU A 1 135 ? 15.693 -10.409 -12.801 1.00 94.19 135 GLU A O 1
ATOM 1123 N N . SER A 1 136 ? 16.752 -8.951 -11.481 1.00 95.75 136 SER A N 1
ATOM 1124 C CA . SER A 1 136 ? 17.687 -9.931 -10.923 1.00 95.75 136 SER A CA 1
ATOM 1125 C C . SER A 1 136 ? 17.014 -10.921 -9.975 1.00 95.75 136 SER A C 1
ATOM 1127 O O . SER A 1 136 ? 16.865 -10.665 -8.776 1.00 95.75 136 SER A O 1
ATOM 1129 N N . ARG A 1 137 ? 16.685 -12.107 -10.486 1.00 95.06 137 ARG A N 1
ATOM 1130 C CA . ARG A 1 137 ? 16.136 -13.207 -9.687 1.00 95.06 137 ARG A CA 1
ATOM 1131 C C . ARG A 1 137 ? 16.956 -13.520 -8.431 1.00 95.06 137 ARG A C 1
ATOM 1133 O O . ARG A 1 137 ? 16.373 -13.696 -7.364 1.00 95.06 137 ARG A O 1
ATOM 1140 N N . GLU A 1 138 ? 18.279 -13.571 -8.546 1.00 95.44 138 GLU A N 1
ATOM 1141 C CA . GLU A 1 138 ? 19.184 -13.900 -7.438 1.00 95.44 138 GLU A CA 1
ATOM 1142 C C . GLU A 1 138 ? 19.057 -12.910 -6.268 1.00 95.44 138 GLU A C 1
ATOM 1144 O O . GLU A 1 138 ? 18.980 -13.319 -5.108 1.00 95.44 138 GLU A O 1
ATOM 1149 N N . LEU A 1 139 ? 18.946 -11.609 -6.564 1.00 96.81 139 LEU A N 1
ATOM 1150 C CA . LEU A 1 139 ? 18.774 -10.584 -5.531 1.00 96.81 139 LEU A CA 1
ATOM 1151 C C . LEU A 1 139 ? 17.415 -10.715 -4.832 1.00 96.81 139 LEU A C 1
ATOM 1153 O O . LEU A 1 139 ? 17.342 -10.612 -3.609 1.00 96.81 139 LEU A O 1
ATOM 1157 N N . HIS A 1 140 ? 16.346 -10.997 -5.582 1.00 97.00 140 HIS A N 1
ATOM 1158 C CA . HIS A 1 140 ? 15.024 -11.242 -4.993 1.00 97.00 140 HIS A CA 1
ATOM 1159 C C . HIS A 1 140 ? 15.004 -12.512 -4.132 1.00 97.00 140 HIS A C 1
ATOM 1161 O O . HIS A 1 140 ? 14.411 -12.511 -3.056 1.00 97.00 140 HIS A O 1
ATOM 1167 N N . GLU A 1 141 ? 15.680 -13.585 -4.552 1.00 95.94 141 GLU A N 1
ATOM 1168 C CA . GLU A 1 141 ? 15.809 -14.811 -3.754 1.00 95.94 141 GLU A CA 1
ATOM 1169 C C . GLU A 1 141 ? 16.571 -14.566 -2.445 1.00 95.94 141 GLU A C 1
ATOM 1171 O O . GLU A 1 141 ? 16.113 -14.989 -1.379 1.00 95.94 141 GLU A O 1
ATOM 1176 N N . ALA A 1 142 ? 17.687 -13.837 -2.494 1.00 96.25 142 ALA A N 1
ATOM 1177 C CA . ALA A 1 142 ? 18.449 -13.460 -1.306 1.00 96.25 142 ALA A CA 1
ATOM 1178 C C . ALA A 1 142 ? 17.636 -12.556 -0.359 1.00 96.25 142 ALA A C 1
ATOM 1180 O O . ALA A 1 142 ? 17.650 -12.750 0.862 1.00 96.25 142 ALA A O 1
ATOM 1181 N N . TYR A 1 143 ? 16.871 -11.606 -0.905 1.00 97.50 143 TYR A N 1
ATOM 1182 C CA . TYR A 1 143 ? 15.957 -10.758 -0.136 1.00 97.50 143 TYR A CA 1
ATOM 1183 C C . TYR A 1 143 ? 14.881 -11.568 0.573 1.00 97.50 143 TYR A C 1
ATOM 1185 O O . TYR A 1 143 ? 14.669 -11.420 1.781 1.00 97.50 143 TYR A O 1
ATOM 1193 N N . ASP A 1 144 ? 14.266 -12.493 -0.152 1.00 95.44 144 ASP A N 1
ATOM 1194 C CA . ASP A 1 144 ? 13.256 -13.377 0.392 1.00 95.44 144 ASP A CA 1
ATOM 1195 C C . ASP A 1 144 ? 13.812 -14.245 1.518 1.00 95.44 144 ASP A C 1
ATOM 1197 O O . ASP A 1 144 ? 13.204 -14.312 2.587 1.00 95.44 144 ASP A O 1
ATOM 1201 N N . GLN A 1 145 ? 14.971 -14.876 1.313 1.00 95.19 145 GLN A N 1
ATOM 1202 C CA . GLN A 1 145 ? 15.641 -15.695 2.326 1.00 95.19 145 GLN A CA 1
ATOM 1203 C C . GLN A 1 145 ? 15.970 -14.886 3.582 1.00 95.19 145 GLN A C 1
ATOM 1205 O O . GLN A 1 145 ? 15.724 -15.355 4.694 1.00 95.19 145 GLN A O 1
ATOM 1210 N N . THR A 1 146 ? 16.442 -13.650 3.412 1.00 95.69 146 THR A N 1
ATOM 1211 C CA . THR A 1 146 ? 16.756 -12.744 4.525 1.00 95.69 146 THR A CA 1
ATOM 1212 C C . THR A 1 146 ? 15.496 -12.351 5.307 1.00 95.69 146 THR A C 1
ATOM 1214 O O . THR A 1 146 ? 15.536 -12.199 6.529 1.00 95.69 146 THR A O 1
ATOM 1217 N N . LEU A 1 147 ? 14.351 -12.227 4.629 1.00 96.12 147 LEU A N 1
ATOM 1218 C CA . LEU A 1 147 ? 13.071 -11.864 5.238 1.00 96.12 147 LEU A CA 1
ATOM 1219 C C . LEU A 1 147 ? 12.266 -13.047 5.804 1.00 96.12 147 LEU A C 1
ATOM 1221 O O . LEU A 1 147 ? 11.412 -12.829 6.667 1.00 96.12 147 LEU A O 1
ATOM 1225 N N . GLN A 1 148 ? 12.523 -14.289 5.376 1.00 93.19 148 GLN A N 1
ATOM 1226 C CA . GLN A 1 148 ? 11.782 -15.476 5.835 1.00 93.19 148 GLN A CA 1
ATOM 1227 C C . GLN A 1 148 ? 11.722 -15.634 7.369 1.00 93.19 148 GLN A C 1
ATOM 1229 O O . GLN A 1 148 ? 10.627 -15.894 7.881 1.00 93.19 148 GLN A O 1
ATOM 1234 N N . PRO A 1 149 ? 12.818 -15.456 8.138 1.00 94.38 149 PRO A N 1
ATOM 1235 C CA . PRO A 1 149 ? 12.774 -15.563 9.599 1.00 94.38 149 PRO A CA 1
ATOM 1236 C C . PRO A 1 149 ? 11.805 -14.561 10.237 1.00 94.38 149 PRO A C 1
ATOM 1238 O O . PRO A 1 149 ? 11.050 -14.911 11.143 1.00 94.38 149 PRO A O 1
ATOM 1241 N N . TYR A 1 150 ? 11.736 -13.339 9.699 1.00 94.00 150 TYR A N 1
ATOM 1242 C CA . TYR A 1 150 ? 10.831 -12.293 10.185 1.00 94.00 150 TYR A CA 1
ATOM 1243 C C . TYR A 1 150 ? 9.357 -12.576 9.895 1.00 94.00 150 TYR A C 1
ATOM 1245 O O . TYR A 1 150 ? 8.472 -11.938 10.466 1.00 94.00 150 TYR A O 1
ATOM 1253 N N . LEU A 1 151 ? 9.075 -13.504 8.984 1.00 92.00 151 LEU A N 1
ATOM 1254 C CA . LEU A 1 151 ? 7.721 -13.948 8.697 1.00 92.00 151 LEU A CA 1
ATOM 1255 C C . LEU A 1 151 ? 7.260 -15.047 9.672 1.00 92.00 151 LEU A C 1
ATOM 1257 O O . LEU A 1 151 ? 6.066 -15.141 9.961 1.00 92.00 151 LEU A O 1
ATOM 1261 N N . LYS A 1 152 ? 8.190 -15.863 10.186 1.00 89.44 152 LYS A N 1
ATOM 1262 C CA . LYS A 1 152 ? 7.900 -16.995 11.080 1.00 89.44 152 LYS A CA 1
ATOM 1263 C C . LYS A 1 152 ? 7.975 -16.610 12.557 1.00 89.44 152 LYS A C 1
ATOM 1265 O O . LYS A 1 152 ? 6.990 -16.782 13.271 1.00 89.44 152 LYS A O 1
ATOM 1270 N N . ASP A 1 153 ? 9.083 -16.002 12.975 1.00 85.12 153 ASP A N 1
ATOM 1271 C CA . ASP A 1 153 ? 9.491 -15.923 14.385 1.00 85.12 153 ASP A CA 1
ATOM 1272 C C . ASP A 1 153 ? 9.534 -14.478 14.908 1.00 85.12 153 ASP A C 1
ATOM 1274 O O . ASP A 1 153 ? 10.428 -14.074 15.646 1.00 85.12 153 ASP A O 1
ATOM 1278 N N . SER A 1 154 ? 8.583 -13.642 14.487 1.00 90.56 154 SER A N 1
ATOM 1279 C CA . SER A 1 154 ? 8.537 -12.223 14.866 1.00 90.56 154 SER A CA 1
ATOM 1280 C C . SER A 1 154 ? 7.159 -11.762 15.323 1.00 90.56 154 SER A C 1
ATOM 1282 O O . SER A 1 154 ? 6.147 -12.447 15.138 1.00 90.56 154 SER A O 1
ATOM 1284 N N . SER A 1 155 ? 7.113 -10.557 15.906 1.00 92.00 155 SER A N 1
ATOM 1285 C CA . SER A 1 155 ? 5.855 -9.924 16.301 1.00 92.00 155 SER A CA 1
ATOM 1286 C C . SER A 1 155 ? 4.902 -9.788 15.111 1.00 92.00 155 SER A C 1
ATOM 1288 O O . SER A 1 155 ? 5.296 -9.796 13.940 1.00 92.00 155 SER A O 1
ATOM 1290 N N . LYS A 1 156 ? 3.609 -9.656 15.402 1.00 87.75 156 LYS A N 1
ATOM 1291 C CA . LYS A 1 156 ? 2.560 -9.537 14.383 1.00 87.75 156 LYS A CA 1
ATOM 1292 C C . LYS A 1 156 ? 2.804 -8.353 13.441 1.00 87.75 156 LYS A C 1
ATOM 1294 O O . LYS A 1 156 ? 2.633 -8.480 12.231 1.00 87.75 156 LYS A O 1
ATOM 1299 N N . GLU A 1 157 ? 3.233 -7.221 13.986 1.00 88.69 157 GLU A N 1
ATOM 1300 C CA . GLU A 1 157 ? 3.527 -5.990 13.250 1.00 88.69 157 GLU A CA 1
ATOM 1301 C C . GLU A 1 157 ? 4.692 -6.201 12.283 1.00 88.69 157 GLU A C 1
ATOM 1303 O O . GLU A 1 157 ? 4.617 -5.788 11.123 1.00 88.69 157 GLU A O 1
ATOM 1308 N N . ILE A 1 158 ? 5.737 -6.894 12.746 1.00 92.62 158 ILE A N 1
ATOM 1309 C CA . ILE A 1 158 ? 6.899 -7.240 11.930 1.00 92.62 158 ILE A CA 1
ATOM 1310 C C . ILE A 1 158 ? 6.475 -8.188 10.809 1.00 92.62 158 ILE A C 1
ATOM 1312 O O . ILE A 1 158 ? 6.723 -7.875 9.649 1.00 92.62 158 ILE A O 1
ATOM 1316 N N . ARG A 1 159 ? 5.734 -9.264 11.108 1.00 93.88 159 ARG A N 1
ATOM 1317 C CA . ARG A 1 159 ? 5.232 -10.206 10.088 1.00 93.88 159 ARG A CA 1
ATOM 1318 C C . ARG A 1 159 ? 4.406 -9.509 9.006 1.00 93.88 159 ARG A C 1
ATOM 1320 O O . ARG A 1 159 ? 4.612 -9.753 7.820 1.00 93.88 159 ARG A O 1
ATOM 1327 N N . MET A 1 160 ? 3.511 -8.598 9.395 1.00 92.38 160 MET A N 1
ATOM 1328 C CA . MET A 1 160 ? 2.700 -7.813 8.455 1.00 92.38 160 MET A CA 1
ATOM 1329 C C . MET A 1 160 ? 3.545 -6.879 7.584 1.00 92.38 160 MET A C 1
ATOM 1331 O O . MET A 1 160 ? 3.300 -6.769 6.382 1.00 92.38 160 MET A O 1
ATOM 1335 N N . ARG A 1 161 ? 4.536 -6.195 8.169 1.00 93.75 161 ARG A N 1
ATOM 1336 C CA . ARG A 1 161 ? 5.460 -5.334 7.417 1.00 93.75 161 ARG A CA 1
ATOM 1337 C C . ARG A 1 161 ? 6.306 -6.160 6.445 1.00 93.75 161 ARG A C 1
ATOM 1339 O O . ARG A 1 161 ? 6.415 -5.780 5.284 1.00 93.75 161 ARG A O 1
ATOM 1346 N N . THR A 1 162 ? 6.836 -7.294 6.893 1.00 95.62 162 THR A N 1
ATOM 1347 C CA . THR A 1 162 ? 7.620 -8.230 6.081 1.00 95.62 162 THR A CA 1
ATOM 1348 C C . THR A 1 162 ? 6.806 -8.778 4.914 1.00 95.62 162 THR A C 1
ATOM 1350 O O . THR A 1 162 ? 7.260 -8.718 3.777 1.00 95.62 162 THR A O 1
ATOM 1353 N N . ALA A 1 163 ? 5.566 -9.216 5.147 1.00 95.69 163 ALA A N 1
ATOM 1354 C CA . ALA A 1 163 ? 4.692 -9.697 4.078 1.00 95.69 163 ALA A CA 1
ATOM 1355 C C . ALA A 1 163 ? 4.417 -8.623 3.010 1.00 95.69 163 ALA A C 1
ATOM 1357 O O . ALA A 1 163 ? 4.396 -8.925 1.820 1.00 95.69 163 ALA A O 1
ATOM 1358 N N . ARG A 1 164 ? 4.256 -7.350 3.407 1.00 95.25 164 ARG A N 1
ATOM 1359 C CA . ARG A 1 164 ? 4.117 -6.238 2.448 1.00 95.25 164 ARG A CA 1
ATOM 1360 C C . ARG A 1 164 ? 5.386 -6.027 1.625 1.00 95.25 164 ARG A C 1
ATOM 1362 O O . ARG A 1 164 ? 5.272 -5.846 0.417 1.00 95.25 164 ARG A O 1
ATOM 1369 N N . LYS A 1 165 ? 6.562 -6.079 2.260 1.00 96.38 165 LYS A N 1
ATOM 1370 C CA . LYS A 1 165 ? 7.858 -5.975 1.572 1.00 96.38 165 LYS A CA 1
ATOM 1371 C C . LYS A 1 165 ? 8.034 -7.092 0.538 1.00 96.38 165 LYS A C 1
ATOM 1373 O O . LYS A 1 165 ? 8.328 -6.802 -0.613 1.00 96.38 165 LYS A O 1
ATOM 1378 N N . LEU A 1 166 ? 7.747 -8.340 0.911 1.00 96.50 166 LEU A N 1
ATOM 1379 C CA . LEU A 1 166 ? 7.801 -9.498 0.006 1.00 96.50 166 LEU A CA 1
ATOM 1380 C C . LEU A 1 166 ? 6.801 -9.387 -1.159 1.00 96.50 166 LEU A C 1
ATOM 1382 O O . LEU A 1 166 ? 7.129 -9.700 -2.304 1.00 96.50 166 LEU A O 1
ATOM 1386 N N . ASN A 1 167 ? 5.582 -8.901 -0.899 1.00 96.31 167 ASN A N 1
ATOM 1387 C CA . ASN A 1 167 ? 4.594 -8.644 -1.953 1.00 96.31 167 ASN A CA 1
ATOM 1388 C C . ASN A 1 167 ? 5.073 -7.574 -2.938 1.00 96.31 167 ASN A C 1
ATOM 1390 O O . ASN A 1 167 ? 4.898 -7.732 -4.142 1.00 96.31 167 ASN A O 1
ATOM 1394 N N . GLN A 1 168 ? 5.678 -6.497 -2.434 1.00 96.69 168 GLN A N 1
ATOM 1395 C CA . GLN A 1 168 ? 6.231 -5.440 -3.274 1.00 96.69 168 GLN A CA 1
ATOM 1396 C C . GLN A 1 168 ? 7.417 -5.951 -4.101 1.00 96.69 168 GLN A C 1
ATOM 1398 O O . GLN A 1 168 ? 7.419 -5.767 -5.312 1.00 96.69 168 GLN A O 1
ATOM 1403 N N . ALA A 1 169 ? 8.370 -6.643 -3.474 1.00 96.81 169 ALA A N 1
ATOM 1404 C CA . ALA A 1 169 ? 9.526 -7.239 -4.142 1.00 96.81 169 ALA A CA 1
ATOM 1405 C C . ALA A 1 169 ? 9.105 -8.200 -5.264 1.00 96.81 169 ALA A C 1
ATOM 1407 O O . ALA A 1 169 ? 9.471 -8.007 -6.419 1.00 96.81 169 ALA A O 1
ATOM 1408 N N . SER A 1 170 ? 8.244 -9.173 -4.956 1.00 96.81 170 SER A N 1
ATOM 1409 C CA . SER A 1 170 ? 7.759 -10.131 -5.961 1.00 96.81 170 SER A CA 1
ATOM 1410 C C . SER A 1 170 ? 6.938 -9.486 -7.079 1.00 96.81 170 SER A C 1
ATOM 1412 O O . SER A 1 170 ? 6.972 -9.973 -8.208 1.00 96.81 170 SER A O 1
ATOM 1414 N N . ARG A 1 171 ? 6.234 -8.377 -6.806 1.00 97.12 171 ARG A N 1
ATOM 1415 C CA . ARG A 1 171 ? 5.575 -7.595 -7.857 1.00 97.12 171 ARG A CA 1
ATOM 1416 C C . ARG A 1 171 ? 6.594 -6.929 -8.776 1.00 97.12 171 ARG A C 1
ATOM 1418 O O . ARG A 1 171 ? 6.443 -7.032 -9.987 1.00 97.12 171 ARG A O 1
ATOM 1425 N N . THR A 1 172 ? 7.626 -6.303 -8.211 1.00 96.88 172 THR A N 1
ATOM 1426 C CA . THR A 1 172 ? 8.729 -5.732 -8.989 1.00 96.88 172 THR A CA 1
ATOM 1427 C C . THR A 1 172 ? 9.381 -6.806 -9.854 1.00 96.88 172 THR A C 1
ATOM 1429 O O . THR A 1 172 ? 9.499 -6.606 -11.054 1.00 96.88 172 THR A O 1
ATOM 1432 N N . LEU A 1 173 ? 9.723 -7.977 -9.307 1.00 96.75 173 LEU A N 1
ATOM 1433 C CA . LEU A 1 173 ? 10.292 -9.053 -10.123 1.00 96.75 173 LEU A CA 1
ATOM 1434 C C . LEU A 1 173 ? 9.366 -9.427 -11.286 1.00 96.75 173 LEU A C 1
ATOM 1436 O O . LEU A 1 173 ? 9.820 -9.532 -12.416 1.00 96.75 173 LEU A O 1
ATOM 1440 N N . LEU A 1 174 ? 8.064 -9.578 -11.033 1.00 96.31 174 LEU A N 1
ATOM 1441 C CA . LEU A 1 174 ? 7.095 -9.908 -12.079 1.00 96.31 174 LEU A CA 1
ATOM 1442 C C . LEU A 1 174 ? 7.025 -8.848 -13.189 1.00 96.31 174 LEU A C 1
ATOM 1444 O O . LEU A 1 174 ? 6.874 -9.208 -14.353 1.00 96.31 174 LEU A O 1
ATOM 1448 N N . ASP A 1 175 ? 7.140 -7.566 -12.840 1.00 97.12 175 ASP A N 1
ATOM 1449 C CA . ASP A 1 175 ? 7.067 -6.461 -13.799 1.00 97.12 175 ASP A CA 1
ATOM 1450 C C . ASP A 1 175 ? 8.346 -6.328 -14.660 1.00 97.12 175 ASP A C 1
ATOM 1452 O O . ASP A 1 175 ? 8.263 -5.813 -15.775 1.00 97.12 175 ASP A O 1
ATOM 1456 N N . TYR A 1 176 ? 9.508 -6.800 -14.179 1.00 96.06 176 TYR A N 1
ATOM 1457 C CA . TYR A 1 176 ? 10.813 -6.629 -14.847 1.00 96.06 176 TYR A CA 1
ATOM 1458 C C . TYR A 1 176 ? 11.509 -7.935 -15.274 1.00 96.06 176 TYR A C 1
ATOM 1460 O O . TYR A 1 176 ? 12.559 -7.874 -15.913 1.00 96.06 176 TYR A O 1
ATOM 1468 N N . CYS A 1 177 ? 10.970 -9.108 -14.930 1.00 93.44 177 CYS A N 1
ATOM 1469 C CA . CYS A 1 177 ? 11.593 -10.393 -15.254 1.00 93.44 177 CYS A CA 1
ATOM 1470 C C . CYS A 1 177 ? 11.705 -10.645 -16.764 1.00 93.44 177 CYS A C 1
ATOM 1472 O O . CYS A 1 177 ? 10.927 -10.142 -17.580 1.00 93.44 177 CYS A O 1
ATOM 1474 N N . SER A 1 178 ? 12.684 -11.473 -17.128 1.00 91.94 178 SER A N 1
ATOM 1475 C CA . SER A 1 178 ? 12.791 -12.010 -18.481 1.00 91.94 178 SER A CA 1
ATOM 1476 C C . SER A 1 178 ? 11.651 -12.995 -18.774 1.00 91.94 178 SER A C 1
ATOM 1478 O O . SER A 1 178 ? 11.041 -13.561 -17.866 1.00 91.94 178 SER A O 1
ATOM 1480 N N . ILE A 1 179 ? 11.375 -13.237 -20.060 1.00 90.69 179 ILE A N 1
ATOM 1481 C CA . ILE A 1 179 ? 10.339 -14.193 -20.489 1.00 90.69 179 ILE A CA 1
ATOM 1482 C C . ILE A 1 179 ? 10.613 -15.592 -19.915 1.00 90.69 179 ILE A C 1
ATOM 1484 O O . ILE A 1 179 ? 9.680 -16.271 -19.489 1.00 90.69 179 ILE A O 1
ATOM 1488 N N . ASP A 1 180 ? 11.884 -15.988 -19.840 1.00 93.06 180 ASP A N 1
ATOM 1489 C CA . ASP A 1 180 ? 12.304 -17.300 -19.341 1.00 93.06 180 ASP A CA 1
ATOM 1490 C C . ASP A 1 180 ? 12.083 -17.465 -17.825 1.00 93.06 180 ASP A C 1
ATOM 1492 O O . ASP A 1 180 ? 12.008 -18.584 -17.316 1.00 93.06 180 ASP A O 1
ATOM 1496 N N . GLU A 1 181 ? 11.941 -16.361 -17.088 1.00 94.25 181 GLU A N 1
ATOM 1497 C CA . GLU A 1 181 ? 11.749 -16.346 -15.634 1.00 94.25 181 GLU A CA 1
ATOM 1498 C C . GLU A 1 181 ? 10.314 -16.011 -15.209 1.00 94.25 181 GLU A C 1
ATOM 1500 O O . GLU A 1 181 ? 10.004 -15.998 -14.013 1.00 94.25 181 GLU A O 1
ATOM 1505 N N . TRP A 1 182 ? 9.417 -15.776 -16.167 1.00 93.94 182 TRP A N 1
ATOM 1506 C CA . TRP A 1 182 ? 8.050 -15.342 -15.892 1.00 93.94 182 TRP A CA 1
ATOM 1507 C C . TRP A 1 182 ? 7.280 -16.333 -15.008 1.00 93.94 182 TRP A C 1
ATOM 1509 O O . TRP A 1 182 ? 6.664 -15.930 -14.019 1.00 93.94 182 TRP A O 1
ATOM 1519 N N . ASP A 1 183 ? 7.378 -17.637 -15.288 1.00 96.62 183 ASP A N 1
ATOM 1520 C CA . ASP A 1 183 ? 6.715 -18.681 -14.492 1.00 96.62 183 ASP A CA 1
ATOM 1521 C C . ASP A 1 183 ? 7.173 -18.667 -13.026 1.00 96.62 183 ASP A C 1
ATOM 1523 O O . ASP A 1 183 ? 6.369 -18.826 -12.098 1.00 96.62 183 ASP A O 1
ATOM 1527 N N . TYR A 1 184 ? 8.471 -18.439 -12.804 1.00 95.44 184 TYR A N 1
ATOM 1528 C CA . TYR A 1 184 ? 9.040 -18.307 -11.468 1.00 95.44 184 TYR A CA 1
ATOM 1529 C C . TYR A 1 184 ? 8.491 -17.061 -10.761 1.00 95.44 184 TYR A C 1
ATOM 1531 O O . TYR A 1 184 ? 7.986 -17.162 -9.638 1.00 95.44 184 TYR A O 1
ATOM 1539 N N . ALA A 1 185 ? 8.526 -15.904 -11.429 1.00 95.88 185 ALA A N 1
ATOM 1540 C CA . ALA A 1 185 ? 8.058 -14.640 -10.870 1.00 95.88 185 ALA A CA 1
ATOM 1541 C C . ALA A 1 185 ? 6.559 -14.682 -10.519 1.00 95.88 185 ALA A C 1
ATOM 1543 O O . ALA A 1 185 ? 6.163 -14.268 -9.427 1.00 95.88 185 ALA A O 1
ATOM 1544 N N . VAL A 1 186 ? 5.726 -15.260 -11.393 1.00 97.19 186 VAL A N 1
ATOM 1545 C CA . VAL A 1 186 ? 4.283 -15.445 -11.162 1.00 97.19 186 VAL A CA 1
ATOM 1546 C C . VAL A 1 186 ? 4.031 -16.352 -9.967 1.00 97.19 186 VAL A C 1
ATOM 1548 O O . VAL A 1 186 ? 3.235 -16.010 -9.084 1.00 97.19 186 VAL A O 1
ATOM 1551 N N . LYS A 1 187 ? 4.698 -17.512 -9.913 1.00 96.75 187 LYS A N 1
ATOM 1552 C CA . LYS A 1 187 ? 4.568 -18.436 -8.782 1.00 96.75 187 LYS A CA 1
ATOM 1553 C C . LYS A 1 187 ? 4.909 -17.721 -7.478 1.00 96.75 187 LYS A C 1
ATOM 1555 O O . LYS A 1 187 ? 4.142 -17.799 -6.517 1.00 96.75 187 LYS A O 1
ATOM 1560 N N . ARG A 1 188 ? 6.016 -16.979 -7.468 1.00 94.38 188 ARG A N 1
ATOM 1561 C CA . ARG A 1 188 ? 6.498 -16.302 -6.270 1.00 94.38 188 ARG A CA 1
ATOM 1562 C C . ARG A 1 188 ? 5.580 -15.174 -5.811 1.00 94.38 188 ARG A C 1
ATOM 1564 O O . ARG A 1 188 ? 5.251 -15.091 -4.627 1.00 94.38 188 ARG A O 1
ATOM 1571 N N . TYR A 1 189 ? 5.104 -14.360 -6.747 1.00 96.81 189 TYR A N 1
ATOM 1572 C CA . TYR A 1 189 ? 4.110 -13.323 -6.487 1.00 96.81 189 TYR A CA 1
ATOM 1573 C C . TYR A 1 189 ? 2.844 -13.902 -5.848 1.00 96.81 189 TYR A C 1
ATOM 1575 O O . TYR A 1 189 ? 2.374 -13.400 -4.827 1.00 96.81 189 TYR A O 1
ATOM 1583 N N . ASN A 1 190 ? 2.326 -15.005 -6.390 1.00 96.81 190 ASN A N 1
ATOM 1584 C CA . ASN A 1 190 ? 1.122 -15.647 -5.867 1.00 96.81 190 ASN A CA 1
ATOM 1585 C C . ASN A 1 190 ? 1.323 -16.238 -4.459 1.00 96.81 190 ASN A C 1
ATOM 1587 O O . ASN A 1 190 ? 0.429 -16.131 -3.615 1.00 96.81 190 ASN A O 1
ATOM 1591 N N . GLU A 1 191 ? 2.483 -16.838 -4.177 1.00 95.81 191 GLU A N 1
ATOM 1592 C CA . GLU A 1 191 ? 2.833 -17.350 -2.843 1.00 95.81 191 GLU A CA 1
ATOM 1593 C C . GLU A 1 191 ? 2.891 -16.233 -1.793 1.00 95.81 191 GLU A C 1
ATOM 1595 O O . GLU A 1 191 ? 2.284 -16.347 -0.718 1.00 95.81 191 GLU A O 1
ATOM 1600 N N . ASN A 1 192 ? 3.576 -15.134 -2.114 1.00 94.69 192 ASN A N 1
ATOM 1601 C CA . ASN A 1 192 ? 3.691 -13.980 -1.228 1.00 94.69 192 ASN A CA 1
ATOM 1602 C C . ASN A 1 192 ? 2.319 -13.321 -1.026 1.00 94.69 192 ASN A C 1
ATOM 1604 O O . ASN A 1 192 ? 1.905 -13.095 0.117 1.00 94.69 192 ASN A O 1
ATOM 1608 N N . LEU A 1 193 ? 1.548 -13.132 -2.103 1.00 94.81 193 LEU A N 1
ATOM 1609 C CA . LEU A 1 193 ? 0.204 -12.557 -2.046 1.00 94.81 193 LEU A CA 1
ATOM 1610 C C . LEU A 1 193 ? -0.726 -13.390 -1.156 1.00 94.81 193 LEU A C 1
ATOM 1612 O O . LEU A 1 193 ? -1.418 -12.845 -0.293 1.00 94.81 193 LEU A O 1
ATOM 1616 N N . ARG A 1 194 ? -0.711 -14.719 -1.315 1.00 95.25 194 ARG A N 1
ATOM 1617 C CA . ARG A 1 194 ? -1.478 -15.644 -0.468 1.00 95.25 194 ARG A CA 1
ATOM 1618 C C . ARG A 1 194 ? -1.087 -15.501 1.000 1.00 95.25 194 ARG A C 1
ATOM 1620 O O . ARG A 1 194 ? -1.963 -15.409 1.857 1.00 95.25 194 ARG A O 1
ATOM 1627 N N . THR A 1 195 ? 0.210 -15.458 1.282 1.00 93.31 195 THR A N 1
ATOM 1628 C CA . THR A 1 195 ? 0.747 -15.307 2.639 1.00 93.31 195 THR A CA 1
ATOM 1629 C C . THR A 1 195 ? 0.315 -13.982 3.270 1.00 93.31 195 THR A C 1
ATOM 1631 O O . THR A 1 195 ? -0.210 -13.966 4.385 1.00 93.31 195 THR A O 1
ATOM 1634 N N . GLY A 1 196 ? 0.448 -12.871 2.541 1.00 92.94 196 GLY A N 1
ATOM 1635 C CA . GLY A 1 196 ? 0.006 -11.553 2.996 1.00 92.94 196 GLY A CA 1
ATOM 1636 C C . GLY A 1 196 ? -1.502 -11.484 3.249 1.00 92.94 196 GLY A C 1
ATOM 1637 O O . GLY A 1 196 ? -1.928 -10.936 4.267 1.00 92.94 196 GLY A O 1
ATOM 1638 N N . ASN A 1 197 ? -2.310 -12.094 2.378 1.00 93.12 197 ASN A N 1
ATOM 1639 C CA . ASN A 1 197 ? -3.764 -12.150 2.541 1.00 93.12 197 ASN A CA 1
ATOM 1640 C C . ASN A 1 197 ? -4.179 -12.966 3.771 1.00 93.12 197 ASN A C 1
ATOM 1642 O O . ASN A 1 197 ? -5.070 -12.544 4.507 1.00 93.12 197 ASN A O 1
ATOM 1646 N N . LEU A 1 198 ? -3.520 -14.101 4.031 1.00 93.38 198 LEU A N 1
ATOM 1647 C CA . LEU A 1 198 ? -3.767 -14.911 5.227 1.00 93.38 198 LEU A CA 1
ATOM 1648 C C . LEU A 1 198 ? -3.444 -14.137 6.511 1.00 93.38 198 LEU A C 1
ATOM 1650 O O . LEU A 1 198 ? -4.256 -14.120 7.435 1.00 93.38 198 LEU A O 1
ATOM 1654 N N . LEU A 1 199 ? -2.301 -13.448 6.553 1.00 92.62 199 LEU A N 1
ATOM 1655 C CA . LEU A 1 199 ? -1.908 -12.636 7.708 1.00 92.62 199 LEU A CA 1
ATOM 1656 C C . LEU A 1 199 ? -2.864 -11.458 7.937 1.00 92.62 199 LEU A C 1
ATOM 1658 O O . LEU A 1 199 ? -3.255 -11.197 9.075 1.00 92.62 199 LEU A O 1
ATOM 1662 N N . MET A 1 200 ? -3.288 -10.775 6.867 1.00 89.44 200 MET A N 1
ATOM 1663 C CA . MET A 1 200 ? -4.259 -9.684 6.970 1.00 89.44 200 MET A CA 1
ATOM 1664 C C . MET A 1 200 ? -5.613 -10.190 7.472 1.00 89.44 200 MET A C 1
ATOM 1666 O O . MET A 1 200 ? -6.203 -9.574 8.359 1.00 89.44 200 MET A O 1
ATOM 1670 N N . LYS A 1 201 ? -6.084 -11.329 6.950 1.00 90.88 201 LYS A N 1
ATOM 1671 C CA . LYS A 1 201 ? -7.336 -11.952 7.385 1.00 90.88 201 LYS A CA 1
ATOM 1672 C C . LYS A 1 201 ? -7.292 -12.310 8.873 1.00 90.88 201 LYS A C 1
ATOM 1674 O O . LYS A 1 201 ? -8.161 -11.857 9.610 1.00 90.88 201 LYS A O 1
ATOM 1679 N N . SER A 1 202 ? -6.241 -13.000 9.327 1.00 90.25 202 SER A N 1
ATOM 1680 C CA . SER A 1 202 ? -6.038 -13.319 10.752 1.00 90.25 202 SER A CA 1
ATOM 1681 C C . SER A 1 202 ? -6.004 -12.057 11.616 1.00 90.25 202 SER A C 1
ATOM 1683 O O . SER A 1 202 ? -6.606 -12.005 12.684 1.00 90.25 202 SER A O 1
ATOM 1685 N N . HIS A 1 203 ? -5.336 -10.993 11.150 1.00 88.81 203 HIS A N 1
ATOM 1686 C CA . HIS A 1 203 ? -5.273 -9.737 11.893 1.00 88.81 203 HIS A CA 1
ATOM 1687 C C . HIS A 1 203 ? -6.651 -9.095 12.079 1.00 88.81 203 HIS A C 1
ATOM 1689 O O . HIS A 1 203 ? -6.947 -8.611 13.173 1.00 88.81 203 HIS A O 1
ATOM 1695 N N . VAL A 1 204 ? -7.469 -9.080 11.024 1.00 88.56 204 VAL A N 1
ATOM 1696 C CA . VAL A 1 204 ? -8.836 -8.549 11.067 1.00 88.56 204 VAL A CA 1
ATOM 1697 C C . VAL A 1 204 ? -9.722 -9.410 11.965 1.00 88.56 204 VAL A C 1
ATOM 1699 O O . VAL A 1 204 ? -10.436 -8.862 12.799 1.00 88.56 204 VAL A O 1
ATOM 1702 N N . GLU A 1 205 ? -9.639 -10.736 11.856 1.00 90.25 205 GLU A N 1
ATOM 1703 C CA . GLU A 1 205 ? -10.408 -11.666 12.692 1.00 90.25 205 GLU A CA 1
ATOM 1704 C C . GLU A 1 205 ? -10.084 -11.505 14.182 1.00 90.25 205 GLU A C 1
ATOM 1706 O O . GLU A 1 205 ? -10.999 -11.423 14.997 1.00 90.25 205 GLU A O 1
ATOM 1711 N N . GLU A 1 206 ? -8.808 -11.364 14.547 1.00 90.12 206 GLU A N 1
ATOM 1712 C CA . GLU A 1 206 ? -8.398 -11.112 15.934 1.00 90.12 206 GLU A CA 1
ATOM 1713 C C . GLU A 1 206 ? -8.909 -9.766 16.464 1.00 90.12 206 GLU A C 1
ATOM 1715 O O . GLU A 1 206 ? -9.367 -9.688 17.605 1.00 90.12 206 GLU A O 1
ATOM 1720 N N . LYS A 1 207 ? -8.865 -8.705 15.644 1.00 91.00 207 LYS A N 1
ATOM 1721 C CA . LYS A 1 207 ? -9.445 -7.408 16.020 1.00 91.00 207 LYS A CA 1
ATOM 1722 C C . LYS A 1 207 ? -10.943 -7.535 16.265 1.00 91.00 207 LYS A C 1
ATOM 1724 O O . LYS A 1 207 ? -11.424 -7.119 17.312 1.00 91.00 207 LYS A O 1
ATOM 1729 N N . LEU A 1 208 ? -11.663 -8.175 15.346 1.00 92.38 208 LEU A N 1
ATOM 1730 C CA . LEU A 1 208 ? -13.095 -8.418 15.500 1.00 92.38 208 LEU A CA 1
ATOM 1731 C C . LEU A 1 208 ? -13.403 -9.284 16.729 1.00 92.38 208 LEU A C 1
ATOM 1733 O O . LEU A 1 208 ? -14.401 -9.043 17.399 1.00 92.38 208 LEU A O 1
ATOM 1737 N N . ALA A 1 209 ? -12.571 -10.276 17.048 1.00 92.94 209 ALA A N 1
ATOM 1738 C CA . ALA A 1 209 ? -12.724 -11.095 18.249 1.00 92.94 209 ALA A CA 1
ATOM 1739 C C . ALA A 1 209 ? -12.501 -10.289 19.544 1.00 92.94 209 ALA A C 1
ATOM 1741 O O . ALA A 1 209 ? -13.252 -10.454 20.505 1.00 92.94 209 ALA A O 1
ATOM 1742 N N . SER A 1 210 ? -11.518 -9.383 19.562 1.00 93.94 210 SER A N 1
ATOM 1743 C CA . SER A 1 210 ? -11.300 -8.462 20.683 1.00 93.94 210 SER A CA 1
ATOM 1744 C C . SER A 1 210 ? -12.497 -7.532 20.886 1.00 93.94 210 SER A C 1
ATOM 1746 O O . SER A 1 210 ? -12.951 -7.368 22.016 1.00 93.94 210 SER A O 1
ATOM 1748 N N . GLU A 1 211 ? -13.035 -6.954 19.810 1.00 94.12 211 GLU A N 1
ATOM 1749 C CA . GLU A 1 211 ? -14.202 -6.069 19.899 1.00 94.12 211 GLU A CA 1
ATOM 1750 C C . GLU A 1 211 ? -15.470 -6.840 20.302 1.00 94.12 211 GLU A C 1
ATOM 1752 O O . GLU A 1 211 ? -16.238 -6.352 21.125 1.00 94.12 211 GLU A O 1
ATOM 1757 N N . ARG A 1 212 ? -15.651 -8.088 19.835 1.00 94.12 212 ARG A N 1
ATOM 1758 C CA . ARG A 1 212 ? -16.711 -8.993 20.329 1.00 94.12 212 ARG A CA 1
ATOM 1759 C C . ARG A 1 212 ? -16.644 -9.165 21.842 1.00 94.12 212 ARG A C 1
ATOM 1761 O O . ARG A 1 212 ? -17.653 -8.979 22.506 1.00 94.12 212 ARG A O 1
ATOM 1768 N N . LYS A 1 213 ? -15.456 -9.450 22.382 1.00 95.12 213 LYS A N 1
ATOM 1769 C CA . LYS A 1 213 ? -15.265 -9.640 23.825 1.00 95.12 213 LYS A CA 1
ATOM 1770 C C . LYS A 1 213 ? -15.594 -8.378 24.626 1.00 95.12 213 LYS A C 1
ATOM 1772 O O . LYS A 1 213 ? -16.197 -8.484 25.688 1.00 95.12 213 LYS A O 1
ATOM 1777 N N . LYS A 1 214 ? -15.214 -7.195 24.132 1.00 94.75 214 LYS A N 1
ATOM 1778 C CA . LYS A 1 214 ? -15.572 -5.921 24.777 1.00 94.75 214 LYS A CA 1
ATOM 1779 C C . LYS A 1 214 ? -17.081 -5.676 24.743 1.00 94.75 214 LYS A C 1
ATOM 1781 O O . LYS A 1 214 ? -17.642 -5.265 25.749 1.00 94.75 214 LYS A O 1
ATOM 1786 N N . LEU A 1 215 ? -17.748 -5.979 23.627 1.00 94.38 215 LEU A N 1
ATOM 1787 C CA . LEU A 1 215 ? -19.210 -5.895 23.538 1.00 94.38 215 LEU A CA 1
ATOM 1788 C C . LEU A 1 215 ? -19.904 -6.893 24.475 1.00 94.38 215 LEU A C 1
ATOM 1790 O O . LEU A 1 215 ? -20.887 -6.524 25.104 1.00 94.38 215 LEU A O 1
ATOM 1794 N N . ASP A 1 216 ? -19.379 -8.114 24.628 1.00 94.25 216 ASP A N 1
ATOM 1795 C CA . ASP A 1 216 ? -19.895 -9.087 25.604 1.00 94.25 216 ASP A CA 1
ATOM 1796 C C . ASP A 1 216 ? -19.774 -8.554 27.045 1.00 94.25 216 ASP A C 1
ATOM 1798 O O . ASP A 1 216 ? -20.683 -8.723 27.860 1.00 94.25 216 ASP A O 1
ATOM 1802 N N . GLN A 1 217 ? -18.657 -7.889 27.365 1.00 94.62 217 GLN A N 1
ATOM 1803 C CA . GLN A 1 217 ? -18.450 -7.240 28.664 1.00 94.62 217 GLN A CA 1
ATOM 1804 C C . GLN A 1 217 ? -19.422 -6.076 28.872 1.00 94.62 217 GLN A C 1
ATOM 1806 O O . GLN A 1 217 ? -20.039 -5.992 29.932 1.00 94.62 217 GLN A O 1
ATOM 1811 N N . LEU A 1 218 ? -19.599 -5.231 27.853 1.00 94.12 218 LEU A N 1
ATOM 1812 C CA . LEU A 1 218 ? -20.529 -4.108 27.888 1.00 94.12 218 LEU A CA 1
ATOM 1813 C C . LEU A 1 218 ? -21.968 -4.587 28.115 1.00 94.12 218 LEU A C 1
ATOM 1815 O O . LEU A 1 218 ? -22.636 -4.122 29.030 1.00 94.12 218 LEU A O 1
ATOM 1819 N N . GLU A 1 219 ? -22.423 -5.574 27.344 1.00 93.75 219 GLU A N 1
ATOM 1820 C CA . GLU A 1 219 ? -23.761 -6.161 27.475 1.00 93.75 219 GLU A CA 1
ATOM 1821 C C . GLU A 1 219 ? -23.988 -6.753 28.875 1.00 93.75 219 GLU A C 1
ATOM 1823 O O . GLU A 1 219 ? -25.036 -6.545 29.496 1.00 93.75 219 GLU A O 1
ATOM 1828 N N . SER A 1 220 ? -22.981 -7.441 29.420 1.00 93.12 220 SER A N 1
ATOM 1829 C CA . SER A 1 220 ? -23.024 -7.961 30.787 1.00 93.12 220 SER A CA 1
ATOM 1830 C C . SER A 1 220 ? -23.109 -6.839 31.829 1.00 93.12 220 SER A C 1
ATOM 1832 O O . SER A 1 220 ? -23.858 -6.971 32.800 1.00 93.12 220 SER A O 1
ATOM 1834 N N . ALA A 1 221 ? -22.357 -5.748 31.662 1.00 92.62 221 ALA A N 1
ATOM 1835 C CA . ALA A 1 221 ? -22.387 -4.605 32.572 1.00 92.62 221 ALA A CA 1
ATOM 1836 C C . ALA A 1 221 ? -23.752 -3.897 32.538 1.00 92.62 221 ALA A C 1
ATOM 1838 O O . ALA A 1 221 ? -24.341 -3.666 33.592 1.00 92.62 221 ALA A O 1
ATOM 1839 N N . VAL A 1 222 ? -24.322 -3.677 31.350 1.00 91.25 222 VAL A N 1
ATOM 1840 C CA . VAL A 1 222 ? -25.663 -3.086 31.166 1.00 91.25 222 VAL A CA 1
ATOM 1841 C C . VAL A 1 222 ? -26.761 -3.974 31.762 1.00 91.25 222 VAL A C 1
ATOM 1843 O O . VAL A 1 222 ? -27.673 -3.492 32.440 1.00 91.25 222 VAL A O 1
ATOM 1846 N N . THR A 1 223 ? -26.649 -5.294 31.591 1.00 90.06 223 THR A N 1
ATOM 1847 C CA . THR A 1 223 ? -27.585 -6.256 32.195 1.00 90.06 223 THR A CA 1
ATOM 1848 C C . THR A 1 223 ? -27.518 -6.229 33.725 1.00 90.06 223 THR A C 1
ATOM 1850 O O . THR A 1 223 ? -28.545 -6.367 34.393 1.00 90.06 223 THR A O 1
ATOM 1853 N N . ARG A 1 224 ? -26.320 -6.059 34.302 1.00 90.31 224 ARG A N 1
ATOM 1854 C CA . ARG A 1 224 ? -26.132 -5.903 35.755 1.00 90.31 224 ARG A CA 1
ATOM 1855 C C . ARG A 1 224 ? -26.684 -4.568 36.245 1.00 90.31 224 ARG A C 1
ATOM 1857 O O . ARG A 1 224 ? -27.404 -4.571 37.237 1.00 90.31 224 ARG A O 1
ATOM 1864 N N . LEU A 1 225 ? -26.433 -3.476 35.523 1.00 86.88 225 LEU A N 1
ATOM 1865 C CA . LEU A 1 225 ? -26.960 -2.149 35.850 1.00 86.88 225 LEU A CA 1
ATOM 1866 C C . LEU A 1 225 ? -28.495 -2.160 35.876 1.00 86.88 225 LEU A C 1
ATOM 1868 O O . LEU A 1 225 ? -29.103 -1.657 36.808 1.00 86.88 225 LEU A O 1
ATOM 1872 N N . SER A 1 226 ? -29.129 -2.879 34.946 1.00 83.00 226 SER A N 1
ATOM 1873 C CA . SER A 1 226 ? -30.589 -3.067 34.941 1.00 83.00 226 SER A CA 1
ATOM 1874 C C . SER A 1 226 ? -31.141 -3.762 36.200 1.00 83.00 226 SER A C 1
ATOM 1876 O O . SER A 1 226 ? -32.339 -3.680 36.467 1.00 83.00 226 SER A O 1
ATOM 1878 N N . ARG A 1 227 ? -30.302 -4.481 36.961 1.00 85.12 227 ARG A N 1
ATOM 1879 C CA . ARG A 1 227 ? -30.659 -5.111 38.248 1.00 85.12 227 ARG A CA 1
ATOM 1880 C C . ARG A 1 227 ? -30.261 -4.260 39.453 1.00 85.12 227 ARG A C 1
ATOM 1882 O O . ARG A 1 227 ? -30.876 -4.398 40.505 1.00 85.12 227 ARG A O 1
ATOM 1889 N N . GLU A 1 228 ? -29.247 -3.416 39.298 1.00 85.50 228 GLU A N 1
ATOM 1890 C CA . GLU A 1 228 ? -28.677 -2.542 40.326 1.00 85.50 228 GLU A CA 1
ATOM 1891 C C . GLU A 1 228 ? -28.594 -1.096 39.791 1.00 85.50 228 GLU A C 1
ATOM 1893 O O . GLU A 1 228 ? -27.500 -0.638 39.453 1.00 85.50 228 GLU A O 1
ATOM 1898 N N . PRO A 1 229 ? -29.732 -0.376 39.691 1.00 75.75 229 PRO A N 1
ATOM 1899 C CA . PRO A 1 229 ? -29.823 0.870 38.918 1.00 75.75 229 PRO A CA 1
ATOM 1900 C C . PRO A 1 229 ? -28.941 2.012 39.433 1.00 75.75 229 PRO A C 1
ATOM 1902 O O . PRO A 1 229 ? -28.461 2.824 38.646 1.00 75.75 229 PRO A O 1
ATOM 1905 N N . ASP A 1 230 ? -28.686 2.045 40.743 1.00 77.94 230 ASP A N 1
ATOM 1906 C CA . ASP A 1 230 ? -27.952 3.125 41.419 1.00 77.94 230 ASP A CA 1
ATOM 1907 C C . ASP A 1 230 ? -26.453 2.810 41.603 1.00 77.94 230 ASP A C 1
ATOM 1909 O O . ASP A 1 230 ? -25.746 3.457 42.381 1.00 77.94 230 ASP A O 1
ATOM 1913 N N . ASN A 1 231 ? -25.940 1.772 40.935 1.00 85.19 231 ASN A N 1
ATOM 1914 C CA . ASN A 1 231 ? -24.554 1.349 41.099 1.00 85.19 231 ASN A CA 1
ATOM 1915 C C . ASN A 1 231 ? -23.607 2.181 40.217 1.00 85.19 231 ASN A C 1
ATOM 1917 O O . ASN A 1 231 ? -23.280 1.795 39.095 1.00 85.19 231 ASN A O 1
ATOM 1921 N N . GLN A 1 232 ? -23.104 3.294 40.763 1.00 84.50 232 GLN A N 1
ATOM 1922 C CA . GLN A 1 232 ? -22.164 4.188 40.071 1.00 84.50 232 GLN A CA 1
ATOM 1923 C C . GLN A 1 232 ? -20.929 3.464 39.505 1.00 84.50 232 GLN A C 1
ATOM 1925 O O . GLN A 1 232 ? -20.466 3.797 38.421 1.00 84.50 232 GLN A O 1
ATOM 1930 N N . SER A 1 233 ? -20.431 2.422 40.181 1.00 88.56 233 SER A N 1
ATOM 1931 C CA . SER A 1 233 ? -19.269 1.670 39.685 1.00 88.56 233 SER A CA 1
ATOM 1932 C C . SER A 1 233 ? -19.545 0.942 38.365 1.00 88.56 233 SER A C 1
ATOM 1934 O O . SER A 1 233 ? -18.634 0.785 37.555 1.00 88.56 233 SER A O 1
ATOM 1936 N N . LEU A 1 234 ? -20.797 0.529 38.124 1.00 89.44 234 LEU A N 1
ATOM 1937 C CA . LEU A 1 234 ? -21.208 -0.085 36.859 1.00 89.44 234 LEU A CA 1
ATOM 1938 C C . LEU A 1 234 ? -21.331 0.949 35.744 1.00 89.44 234 LEU A C 1
ATOM 1940 O O . LEU A 1 234 ? -21.031 0.636 34.596 1.00 89.44 234 LEU A O 1
ATOM 1944 N N . ILE A 1 235 ? -21.758 2.167 36.079 1.00 87.44 235 ILE A N 1
ATOM 1945 C CA . ILE A 1 235 ? -21.838 3.277 35.126 1.00 87.44 235 ILE A CA 1
ATOM 1946 C C . ILE A 1 235 ? -20.428 3.633 34.644 1.00 87.44 235 ILE A C 1
ATOM 1948 O O . ILE A 1 235 ? -20.181 3.643 33.439 1.00 87.44 235 ILE A O 1
ATOM 1952 N N . ASP A 1 236 ? -19.481 3.793 35.570 1.00 90.62 236 ASP A N 1
ATOM 1953 C CA . ASP A 1 236 ? -18.082 4.083 35.241 1.00 90.62 236 ASP A CA 1
ATOM 1954 C C . ASP A 1 236 ? -17.434 2.933 34.425 1.00 90.62 236 ASP A C 1
ATOM 1956 O O . ASP A 1 236 ? -16.637 3.169 33.508 1.00 90.62 236 ASP A O 1
ATOM 1960 N N . GLU A 1 237 ? -17.784 1.670 34.725 1.00 92.44 237 GLU A N 1
ATOM 1961 C CA . GLU A 1 237 ? -17.354 0.485 33.962 1.00 92.44 237 GLU A CA 1
ATOM 1962 C C . GLU A 1 237 ? -17.877 0.531 32.514 1.00 92.44 237 GLU A C 1
ATOM 1964 O O . GLU A 1 237 ? -17.105 0.320 31.575 1.00 92.44 237 GLU A O 1
ATOM 1969 N N . ILE A 1 238 ? -19.160 0.853 32.324 1.00 92.06 238 ILE A N 1
ATOM 1970 C CA . ILE A 1 238 ? -19.801 0.992 31.007 1.00 92.06 238 ILE A CA 1
ATOM 1971 C C . ILE A 1 238 ? -19.123 2.094 30.190 1.00 92.06 238 ILE A C 1
ATOM 1973 O O . ILE A 1 238 ? -18.696 1.824 29.067 1.00 92.06 238 ILE A O 1
ATOM 1977 N N . GLU A 1 239 ? -18.947 3.291 30.757 1.00 89.75 239 GLU A N 1
ATOM 1978 C CA . GLU A 1 239 ? -18.297 4.420 30.074 1.00 89.75 239 GLU A CA 1
ATOM 1979 C C . GLU A 1 239 ? -16.865 4.075 29.643 1.00 89.75 239 GLU A C 1
ATOM 1981 O O . GLU A 1 239 ? -16.441 4.372 28.521 1.00 89.75 239 GLU A O 1
ATOM 1986 N N . THR A 1 240 ? -16.121 3.385 30.513 1.00 94.12 240 THR A N 1
ATOM 1987 C CA . THR A 1 240 ? -14.753 2.944 30.216 1.00 94.12 240 THR A CA 1
ATOM 1988 C C . THR A 1 240 ? -14.725 1.941 29.064 1.00 94.12 240 THR A C 1
ATOM 1990 O O . THR A 1 240 ? -13.884 2.046 28.163 1.00 94.12 240 THR A O 1
ATOM 1993 N N . ILE A 1 241 ? -15.634 0.960 29.070 1.00 93.19 241 ILE A N 1
ATOM 1994 C CA . ILE A 1 241 ? -15.710 -0.044 28.006 1.00 93.19 241 ILE A CA 1
ATOM 1995 C C . ILE A 1 241 ? -16.121 0.621 26.690 1.00 93.19 241 ILE A C 1
ATOM 1997 O O . ILE A 1 241 ? -15.422 0.410 25.696 1.00 93.19 241 ILE A O 1
ATOM 2001 N N . GLU A 1 242 ? -17.168 1.455 26.679 1.00 90.38 242 GLU A N 1
ATOM 2002 C CA . GLU A 1 242 ? -17.624 2.190 25.489 1.00 90.38 242 GLU A CA 1
ATOM 2003 C C . GLU A 1 242 ? -16.513 3.058 24.890 1.00 90.38 242 GLU A C 1
ATOM 2005 O O . GLU A 1 242 ? -16.269 2.995 23.683 1.00 90.38 242 GLU A O 1
ATOM 2010 N N . GLY A 1 243 ? -15.775 3.796 25.725 1.00 90.06 243 GLY A N 1
ATOM 2011 C CA . GLY A 1 243 ? -14.643 4.615 25.287 1.00 90.06 243 GLY A CA 1
ATOM 2012 C C . GLY A 1 243 ? -13.474 3.809 24.705 1.00 90.06 243 GLY A C 1
ATOM 2013 O O . GLY A 1 243 ? -12.680 4.338 23.926 1.00 90.06 243 GLY A O 1
ATOM 2014 N N . SER A 1 244 ? -13.364 2.521 25.047 1.00 93.12 244 SER A N 1
ATOM 2015 C CA . SER A 1 244 ? -12.310 1.623 24.557 1.00 93.12 244 SER A CA 1
ATOM 2016 C C . SER A 1 244 ? -12.660 0.874 23.262 1.00 93.12 244 SER A C 1
ATOM 2018 O O . SER A 1 244 ? -11.793 0.184 22.705 1.00 93.12 244 SER A O 1
ATOM 2020 N N . LEU A 1 245 ? -13.911 0.955 22.793 1.00 92.88 245 LEU A N 1
ATOM 2021 C CA . LEU A 1 245 ? -14.368 0.285 21.574 1.00 92.88 245 LEU A CA 1
ATOM 2022 C C . LEU A 1 245 ? -13.796 0.963 20.323 1.00 92.88 245 LEU A C 1
ATOM 2024 O O . LEU A 1 245 ? -13.847 2.182 20.163 1.00 92.88 245 LEU A O 1
ATOM 2028 N N . ASP A 1 246 ? -13.304 0.163 19.378 1.00 91.81 246 ASP A N 1
ATOM 2029 C CA . ASP A 1 246 ? -12.906 0.674 18.063 1.00 91.81 246 ASP A CA 1
ATOM 2030 C C . ASP A 1 246 ? -14.129 0.753 17.139 1.00 91.81 246 ASP A C 1
ATOM 2032 O O . ASP A 1 246 ? -14.417 -0.170 16.367 1.00 91.81 246 ASP A O 1
ATOM 2036 N N . GLN A 1 247 ? -14.842 1.883 17.198 1.00 88.25 247 GLN A N 1
ATOM 2037 C CA . GLN A 1 247 ? -16.032 2.132 16.375 1.00 88.25 247 GLN A CA 1
ATOM 2038 C C . GLN A 1 247 ? -15.782 1.895 14.882 1.00 88.25 247 GLN A C 1
ATOM 2040 O O . GLN A 1 247 ? -16.621 1.296 14.217 1.00 88.25 247 GLN A O 1
ATOM 2045 N N . LYS A 1 248 ? -14.607 2.258 14.349 1.00 90.19 248 LYS A N 1
ATOM 2046 C CA . LYS A 1 248 ? -14.305 2.076 12.918 1.00 90.19 248 LYS A CA 1
ATOM 2047 C C . LYS A 1 248 ? -14.225 0.604 12.527 1.00 90.19 248 LYS A C 1
ATOM 2049 O O . LYS A 1 248 ? -14.543 0.249 11.391 1.00 90.19 248 LYS A O 1
ATOM 2054 N N . THR A 1 249 ? -13.748 -0.247 13.433 1.00 89.50 249 THR A N 1
ATOM 2055 C CA . THR A 1 249 ? -13.708 -1.697 13.217 1.00 89.50 249 THR A CA 1
ATOM 2056 C C . THR A 1 249 ? -15.115 -2.291 13.314 1.00 89.50 249 THR A C 1
ATOM 2058 O O . THR A 1 249 ? -15.480 -3.109 12.471 1.00 89.50 249 THR A O 1
ATOM 2061 N N . ILE A 1 250 ? -15.922 -1.838 14.276 1.00 90.06 250 ILE A N 1
ATOM 2062 C CA . ILE A 1 250 ? -17.302 -2.304 14.484 1.00 90.06 250 ILE A CA 1
ATOM 2063 C C . ILE A 1 250 ? -18.223 -1.887 13.329 1.00 90.06 250 ILE A C 1
ATOM 2065 O O . ILE A 1 250 ? -18.986 -2.710 12.839 1.00 90.06 250 ILE A O 1
ATOM 2069 N N . GLU A 1 251 ? -18.117 -0.655 12.827 1.00 89.50 251 GLU A N 1
ATOM 2070 C CA . GLU A 1 251 ? -18.915 -0.142 11.699 1.00 89.50 251 GLU A CA 1
ATOM 2071 C C . GLU A 1 251 ? -18.770 -0.974 10.417 1.00 89.50 251 GLU A C 1
ATOM 2073 O O . GLU A 1 251 ? -19.676 -1.006 9.583 1.00 89.50 251 GLU A O 1
ATOM 2078 N N . ARG A 1 252 ? -17.632 -1.658 10.252 1.00 88.69 252 ARG A N 1
ATOM 2079 C CA . ARG A 1 252 ? -17.350 -2.520 9.096 1.00 88.69 252 ARG A CA 1
ATOM 2080 C C . ARG A 1 252 ? -17.946 -3.923 9.225 1.00 88.69 252 ARG A C 1
ATOM 2082 O O . ARG A 1 252 ? -18.006 -4.625 8.219 1.00 88.69 252 ARG A O 1
ATOM 2089 N N . ASP A 1 253 ? -18.372 -4.334 10.421 1.00 91.69 253 ASP A N 1
ATOM 2090 C CA . ASP A 1 253 ? -19.030 -5.618 10.685 1.00 91.69 253 ASP A CA 1
ATOM 2091 C C . ASP A 1 253 ? -20.515 -5.371 11.032 1.00 91.69 253 ASP A C 1
ATOM 2093 O O . ASP A 1 253 ? -20.836 -4.923 12.137 1.00 91.69 253 ASP A O 1
ATOM 2097 N N . PRO A 1 254 ? -21.456 -5.669 10.113 1.00 90.75 254 PRO A N 1
ATOM 2098 C CA . PRO A 1 254 ? -22.879 -5.401 10.326 1.00 90.75 254 PRO A CA 1
ATOM 2099 C C . PRO A 1 254 ? -23.473 -6.088 11.562 1.00 90.75 254 PRO A C 1
ATOM 2101 O O . PRO A 1 254 ? -24.436 -5.581 12.139 1.00 90.75 254 PRO A O 1
ATOM 2104 N N . VAL A 1 255 ? -22.922 -7.238 11.968 1.00 93.00 255 VAL A N 1
ATOM 2105 C CA . VAL A 1 255 ? -23.406 -8.000 13.125 1.00 93.00 255 VAL A CA 1
ATOM 2106 C C . VAL A 1 255 ? -23.002 -7.291 14.413 1.00 93.00 255 VAL A C 1
ATOM 2108 O O . VAL A 1 255 ? -23.846 -7.092 15.287 1.00 93.00 255 VAL A O 1
ATOM 2111 N N . LEU A 1 256 ? -21.742 -6.857 14.518 1.00 91.94 256 LEU A N 1
ATOM 2112 C CA . LEU A 1 256 ? -21.266 -6.108 15.685 1.00 91.94 256 LEU A CA 1
ATOM 2113 C C 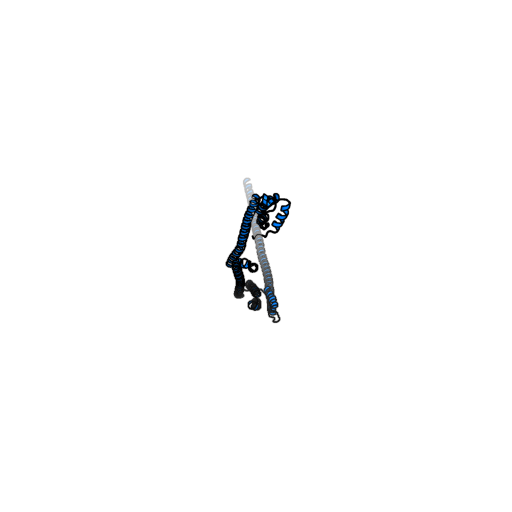. LEU A 1 256 ? -21.922 -4.735 15.787 1.00 91.94 256 LEU A C 1
ATOM 2115 O O . LEU A 1 256 ? -22.310 -4.332 16.880 1.00 91.94 256 LEU A O 1
ATOM 2119 N N . LEU A 1 257 ? -22.108 -4.046 14.660 1.00 91.94 257 LEU A N 1
ATOM 2120 C CA . LEU A 1 257 ? -22.778 -2.749 14.637 1.00 91.94 257 LEU A CA 1
ATOM 2121 C C . LEU A 1 257 ? -24.228 -2.843 15.118 1.00 91.94 257 LEU A C 1
ATOM 2123 O O . LEU A 1 257 ? -24.681 -1.994 15.886 1.00 91.94 257 LEU A O 1
ATOM 2127 N N . LYS A 1 258 ? -24.965 -3.868 14.674 1.00 92.62 258 LYS A N 1
ATOM 2128 C CA . LYS A 1 258 ? -26.334 -4.105 15.140 1.00 92.62 258 LYS A CA 1
ATOM 2129 C C . LYS A 1 258 ? -26.362 -4.326 16.654 1.00 92.62 258 LYS A C 1
ATOM 2131 O O . LYS A 1 258 ? -27.155 -3.685 17.333 1.00 92.62 258 LYS A O 1
ATOM 2136 N N . ARG A 1 259 ? -25.461 -5.169 17.164 1.00 92.19 259 ARG A N 1
ATOM 2137 C CA . ARG A 1 259 ? -25.377 -5.487 18.592 1.00 92.19 259 ARG A CA 1
ATOM 2138 C C . ARG A 1 259 ? -25.020 -4.268 19.442 1.00 92.19 259 ARG A C 1
ATOM 2140 O O . ARG A 1 259 ? -25.656 -4.036 20.459 1.00 92.1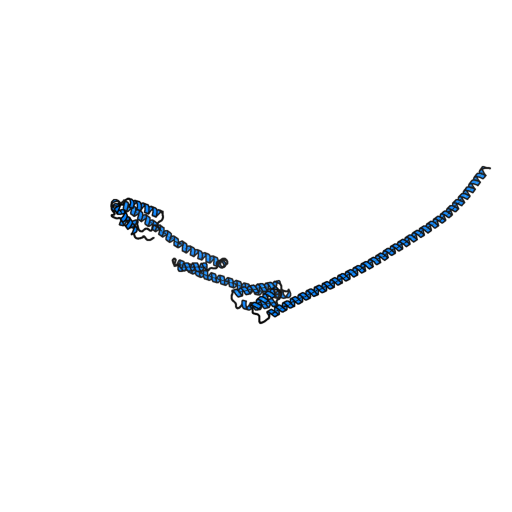9 259 ARG A O 1
ATOM 2147 N N . LEU A 1 260 ? -24.068 -3.444 18.996 1.00 92.38 260 LEU A N 1
ATOM 2148 C CA . LEU A 1 260 ? -23.739 -2.188 19.673 1.00 92.38 260 LEU A CA 1
ATOM 2149 C C . LEU A 1 260 ? -24.967 -1.270 19.773 1.00 92.38 260 LEU A C 1
ATOM 2151 O O . LEU A 1 260 ? -25.234 -0.736 20.838 1.00 92.38 260 LEU A O 1
ATOM 2155 N N . ARG A 1 261 ? -25.756 -1.132 18.698 1.00 90.31 261 ARG A N 1
ATOM 2156 C CA . ARG A 1 261 ? -26.979 -0.307 18.715 1.00 90.31 261 ARG A CA 1
ATOM 2157 C C . ARG A 1 261 ? -28.039 -0.819 19.686 1.00 90.31 261 ARG A C 1
ATOM 2159 O O . ARG A 1 261 ? -28.721 -0.003 20.294 1.00 90.31 261 ARG A O 1
ATOM 2166 N N . GLU A 1 262 ? -28.194 -2.136 19.798 1.00 91.19 262 GLU A N 1
ATOM 2167 C CA . GLU A 1 262 ? -29.106 -2.754 20.769 1.00 91.19 262 GLU A CA 1
ATOM 2168 C C . GLU A 1 262 ? -28.664 -2.408 22.199 1.00 91.19 262 GLU A C 1
ATOM 2170 O O . GLU A 1 262 ? -29.449 -1.836 22.951 1.00 91.19 262 GLU A O 1
ATOM 2175 N N . ILE A 1 263 ? -27.380 -2.608 22.518 1.00 90.81 263 ILE A N 1
ATOM 2176 C CA . ILE A 1 263 ? -26.811 -2.288 23.837 1.00 90.81 263 ILE A CA 1
ATOM 2177 C C . ILE A 1 263 ? -26.935 -0.791 24.159 1.00 90.81 263 ILE A C 1
ATOM 2179 O O . ILE A 1 263 ? -27.376 -0.427 25.246 1.00 90.81 263 ILE A O 1
ATOM 2183 N N . THR A 1 264 ? -26.600 0.098 23.218 1.00 87.88 264 THR A N 1
ATOM 2184 C CA . THR A 1 264 ? -26.764 1.548 23.408 1.00 87.88 264 THR A CA 1
ATOM 2185 C C . THR A 1 264 ? -28.234 1.922 23.630 1.00 87.88 264 THR A C 1
ATOM 2187 O O . THR A 1 264 ? -28.529 2.808 24.429 1.00 87.88 264 THR A O 1
ATOM 2190 N N . GLY A 1 265 ? -29.170 1.241 22.960 1.00 84.31 265 GLY A N 1
ATOM 2191 C CA . GLY A 1 265 ? -30.604 1.410 23.198 1.00 84.31 265 GLY A CA 1
ATOM 2192 C C . GLY A 1 265 ? -31.007 1.063 24.633 1.00 84.31 265 GLY A C 1
ATOM 2193 O O . GLY A 1 265 ? -31.747 1.826 25.256 1.00 84.31 265 GLY A O 1
ATOM 2194 N N . ASP A 1 266 ? -30.472 -0.031 25.175 1.00 86.50 266 ASP A N 1
ATOM 2195 C CA . ASP A 1 266 ? -30.718 -0.452 26.558 1.00 86.50 266 ASP A CA 1
ATOM 2196 C C . ASP A 1 266 ? -30.127 0.536 27.577 1.00 86.50 266 ASP A C 1
ATOM 2198 O O . ASP A 1 266 ? -30.798 0.891 28.549 1.00 86.50 266 ASP A O 1
ATOM 2202 N N . ILE A 1 267 ? -28.919 1.054 27.322 1.00 85.19 267 ILE A N 1
ATOM 2203 C CA . ILE A 1 267 ? -28.283 2.100 28.143 1.00 85.19 267 ILE A CA 1
ATOM 2204 C C . ILE A 1 267 ? -29.164 3.355 28.187 1.00 85.19 267 ILE A C 1
ATOM 2206 O O . ILE A 1 267 ? -29.507 3.846 29.263 1.00 85.19 267 ILE A O 1
ATOM 2210 N N . VAL A 1 268 ? -29.585 3.865 27.025 1.00 82.06 268 VAL A N 1
ATOM 2211 C CA . VAL A 1 268 ? -30.452 5.054 26.946 1.00 82.06 268 VAL A CA 1
ATOM 2212 C C . VAL A 1 268 ? -31.795 4.802 27.636 1.00 82.06 268 VAL A C 1
ATOM 2214 O O . VAL A 1 268 ? -32.302 5.674 28.348 1.00 82.06 268 VAL A O 1
ATOM 2217 N N . GLY A 1 269 ? -32.364 3.605 27.471 1.00 79.19 269 GLY A N 1
ATOM 2218 C CA . GLY A 1 269 ? -33.591 3.186 28.147 1.00 79.19 269 GLY A CA 1
ATOM 2219 C C . GLY A 1 269 ? -33.470 3.177 29.675 1.00 79.19 269 GLY A C 1
ATOM 2220 O O . GLY A 1 269 ? -34.430 3.516 30.366 1.00 79.19 269 GLY A O 1
ATOM 2221 N N . HIS A 1 270 ? -32.299 2.836 30.213 1.00 77.25 270 HIS A N 1
ATOM 2222 C CA . HIS A 1 270 ? -32.034 2.870 31.650 1.00 77.25 270 HIS A CA 1
ATOM 2223 C C . HIS A 1 270 ? -32.071 4.302 32.205 1.00 77.25 270 HIS A C 1
ATOM 2225 O O . HIS A 1 270 ? -32.827 4.591 33.132 1.00 77.25 270 HIS A O 1
ATOM 2231 N N . PHE A 1 271 ? -31.322 5.226 31.596 1.00 70.62 271 PHE A N 1
ATOM 2232 C CA . PHE A 1 271 ? -31.233 6.611 32.076 1.00 70.62 271 PHE A CA 1
ATOM 2233 C C . PHE A 1 271 ? -32.523 7.414 31.889 1.00 70.62 271 PHE A C 1
ATOM 2235 O O . PHE A 1 271 ? -32.817 8.315 32.670 1.00 70.62 271 PHE A O 1
ATOM 2242 N N . THR A 1 272 ? -33.331 7.079 30.884 1.00 68.62 272 THR A N 1
ATOM 2243 C CA . THR A 1 272 ? -34.623 7.749 30.668 1.00 68.62 272 THR A CA 1
ATOM 2244 C C . THR A 1 272 ? -35.689 7.331 31.682 1.00 68.62 272 THR A C 1
ATOM 2246 O O . THR A 1 272 ? -36.471 8.178 32.104 1.00 68.62 272 THR A O 1
ATOM 2249 N N . ARG A 1 273 ? -35.687 6.075 32.154 1.00 64.75 273 ARG A N 1
ATOM 2250 C CA . ARG A 1 273 ? -36.639 5.589 33.174 1.00 64.75 273 ARG A CA 1
ATOM 2251 C C . ARG A 1 273 ? -36.386 6.150 34.578 1.00 64.75 273 ARG A C 1
ATOM 2253 O O . ARG A 1 273 ? -37.337 6.293 35.341 1.00 64.75 273 ARG A O 1
ATOM 2260 N N . GLY A 1 274 ? -35.138 6.481 34.923 1.00 55.56 274 GLY A N 1
ATOM 2261 C CA . GLY A 1 274 ? -34.805 7.113 36.210 1.00 55.56 274 GLY A CA 1
ATOM 2262 C C . GLY A 1 274 ? -35.473 8.484 36.392 1.00 55.56 274 GLY A C 1
ATOM 2263 O O . GLY A 1 274 ? -36.052 8.757 37.442 1.00 55.56 274 GLY A O 1
ATOM 2264 N N . ASN A 1 275 ? -35.506 9.294 35.330 1.00 54.47 275 ASN A N 1
ATOM 2265 C CA . ASN A 1 275 ? -36.078 10.646 35.356 1.00 54.47 275 ASN A CA 1
ATOM 2266 C C . ASN A 1 275 ? -37.612 10.675 35.497 1.00 54.47 275 ASN A C 1
ATOM 2268 O O . ASN A 1 275 ? -38.162 11.626 36.051 1.00 54.47 275 ASN A O 1
ATOM 2272 N N . GLU A 1 276 ? -38.324 9.645 35.028 1.00 55.12 276 GLU A N 1
ATOM 2273 C CA . GLU A 1 276 ? -39.792 9.592 35.123 1.00 55.12 276 GLU A CA 1
ATOM 2274 C C . GLU A 1 276 ? -40.274 9.457 36.580 1.00 55.12 276 GLU A C 1
ATOM 2276 O O . GLU A 1 276 ? -41.294 10.040 36.961 1.00 55.12 276 GLU A O 1
ATOM 2281 N N . ASN A 1 277 ? -39.526 8.735 37.422 1.00 58.16 277 ASN A N 1
ATOM 2282 C CA . ASN A 1 277 ? -39.852 8.579 38.842 1.00 58.16 277 ASN A CA 1
ATOM 2283 C C . ASN A 1 277 ? -39.624 9.872 39.636 1.00 58.16 277 ASN A C 1
ATOM 2285 O O . ASN A 1 277 ? -40.452 10.216 40.482 1.00 58.16 277 ASN A O 1
ATOM 2289 N N . GLU A 1 278 ? -38.548 10.606 39.347 1.00 61.28 278 GLU A N 1
ATOM 2290 C CA . GLU A 1 278 ? -38.271 11.898 39.985 1.00 61.28 278 GLU A CA 1
ATOM 2291 C C . GLU A 1 278 ? -39.340 12.941 39.627 1.00 61.28 278 GLU A C 1
ATOM 2293 O O . GLU A 1 278 ? -39.859 13.633 40.505 1.00 61.28 278 GLU A O 1
ATOM 2298 N N . GLU A 1 279 ? -39.770 13.000 38.361 1.00 67.00 279 GLU A N 1
ATOM 2299 C CA . GLU A 1 279 ? -40.825 13.926 37.933 1.00 67.00 279 GLU A CA 1
ATOM 2300 C C . GLU A 1 279 ? -42.175 13.625 38.614 1.00 67.00 279 GLU A C 1
ATOM 2302 O O . GLU A 1 279 ? -42.916 14.539 38.999 1.00 67.00 279 GLU A O 1
ATOM 2307 N N . HIS A 1 280 ? -42.503 12.344 38.809 1.00 74.19 280 HIS A N 1
ATOM 2308 C CA . HIS A 1 280 ? -43.708 11.932 39.529 1.00 74.19 280 HIS A CA 1
ATOM 2309 C C . HIS A 1 280 ? -43.671 12.313 41.017 1.00 74.19 280 HIS A C 1
ATOM 2311 O O . HIS A 1 280 ? -44.665 12.837 41.532 1.00 74.19 280 HIS A O 1
ATOM 2317 N N . GLN A 1 281 ? -42.533 12.116 41.689 1.00 76.38 281 GLN A N 1
ATOM 2318 C CA . GLN A 1 281 ? -42.357 12.491 43.096 1.00 76.38 281 GLN A CA 1
ATOM 2319 C C . GLN A 1 281 ? -42.481 14.006 43.296 1.00 76.38 281 GLN A C 1
ATOM 2321 O O . GLN A 1 281 ? -43.236 14.453 44.163 1.00 76.38 281 GLN A O 1
ATOM 2326 N N . VAL A 1 282 ? -41.863 14.813 42.425 1.00 80.94 282 VAL A N 1
ATOM 2327 C CA . VAL A 1 282 ? -41.973 16.283 42.469 1.00 80.94 282 VAL A CA 1
ATOM 2328 C C . VAL A 1 282 ? -43.423 16.744 42.281 1.00 80.94 282 VAL A C 1
ATOM 2330 O O . VAL A 1 282 ? -43.896 17.631 43.002 1.00 80.94 282 VAL A O 1
ATOM 2333 N N . LYS A 1 283 ? -44.179 16.127 41.362 1.00 82.81 283 LYS A N 1
ATOM 2334 C CA . LYS A 1 283 ? -45.602 16.456 41.159 1.00 82.81 283 LYS A CA 1
ATOM 2335 C C . LYS A 1 283 ? -46.451 16.135 42.388 1.00 82.81 283 LYS A C 1
ATOM 2337 O O . LYS A 1 283 ? -47.310 16.938 42.763 1.00 82.81 283 LYS A O 1
ATOM 2342 N N . ASP A 1 284 ? -46.235 14.991 43.025 1.00 86.00 284 ASP A N 1
ATOM 2343 C CA . ASP A 1 284 ? -47.010 14.598 44.202 1.00 86.00 284 ASP A CA 1
ATOM 2344 C C . ASP A 1 284 ? -46.614 15.396 45.452 1.00 86.00 284 ASP A C 1
ATOM 2346 O O . ASP A 1 284 ? -47.493 15.792 46.226 1.00 86.00 284 ASP A O 1
ATOM 2350 N N . TYR A 1 285 ? -45.336 15.760 45.600 1.00 88.88 285 TYR A N 1
ATOM 2351 C CA . TYR A 1 285 ? -44.875 16.744 46.581 1.00 88.88 285 TYR A CA 1
ATOM 2352 C C . TYR A 1 285 ? -45.638 18.068 46.450 1.00 88.88 285 TYR A C 1
ATOM 2354 O O . TYR A 1 285 ? -46.251 18.542 47.412 1.00 88.88 285 TYR A O 1
ATOM 2362 N N . ASN A 1 286 ? -45.711 18.608 45.231 1.00 90.50 286 ASN A N 1
ATOM 2363 C CA . ASN A 1 286 ? -46.410 19.856 44.936 1.00 90.50 286 ASN A CA 1
ATOM 2364 C C . ASN A 1 286 ? -47.927 19.780 45.201 1.00 90.50 286 ASN A C 1
ATOM 2366 O O . ASN A 1 286 ? -48.508 20.718 45.751 1.00 90.50 286 ASN A O 1
ATOM 2370 N N . LYS A 1 287 ? -48.592 18.655 44.905 1.00 93.00 287 LYS A N 1
ATOM 2371 C CA . LYS A 1 287 ? -50.019 18.459 45.245 1.00 93.00 287 LYS A CA 1
ATOM 2372 C C . LYS A 1 287 ? -50.269 18.434 46.755 1.00 93.00 287 LYS A C 1
ATOM 2374 O O . LYS A 1 287 ? -51.255 19.016 47.230 1.00 93.00 287 LYS A O 1
ATOM 2379 N N . ARG A 1 288 ? -49.394 17.770 47.520 1.00 93.38 288 ARG A N 1
ATOM 2380 C CA . ARG A 1 288 ? -49.477 17.751 48.990 1.00 93.38 288 ARG A CA 1
ATOM 2381 C C . ARG A 1 288 ? -49.265 19.159 49.558 1.00 93.38 288 ARG A C 1
ATOM 2383 O O . ARG A 1 288 ? -50.026 19.565 50.438 1.00 93.38 288 ARG A O 1
ATOM 2390 N N . ALA A 1 289 ? -48.327 19.924 48.995 1.00 92.00 289 ALA A N 1
ATOM 2391 C CA . ALA A 1 289 ? -48.075 21.316 49.369 1.00 92.00 289 ALA A CA 1
ATOM 2392 C C . ALA A 1 289 ? -49.315 22.198 49.172 1.00 92.00 289 ALA A C 1
ATOM 2394 O O . ALA A 1 289 ? -49.777 22.832 50.122 1.00 92.00 289 ALA A O 1
ATOM 2395 N N . ILE A 1 290 ? -49.931 22.154 47.983 1.00 94.38 290 ILE A N 1
ATOM 2396 C CA . ILE A 1 290 ? -51.166 22.899 47.676 1.00 94.38 290 ILE A CA 1
ATOM 2397 C C . ILE A 1 290 ? -52.268 22.586 48.696 1.00 94.38 290 ILE A C 1
ATOM 2399 O O . ILE A 1 290 ? -52.921 23.497 49.210 1.00 94.38 290 ILE A O 1
ATOM 2403 N N . THR A 1 291 ? -52.474 21.303 49.001 1.00 94.00 291 THR A N 1
ATOM 2404 C CA . THR A 1 291 ? -53.509 20.865 49.951 1.00 94.00 291 THR A CA 1
ATOM 2405 C C . THR A 1 291 ? -53.239 21.422 51.348 1.00 94.00 291 THR A C 1
ATOM 2407 O O . THR A 1 291 ? -54.131 21.999 51.969 1.00 94.00 291 THR A O 1
ATOM 2410 N N . SER A 1 292 ? -51.988 21.343 51.804 1.00 93.31 292 SER A N 1
ATOM 2411 C CA . SER A 1 292 ? -51.557 21.850 53.109 1.00 93.31 292 SER A CA 1
ATOM 2412 C C . SER A 1 292 ? -51.722 23.372 53.230 1.00 93.31 292 SER A C 1
ATOM 2414 O O . SER A 1 292 ? -52.239 23.863 54.235 1.00 93.31 292 SER A O 1
ATOM 2416 N N . PHE A 1 293 ? -51.361 24.132 52.190 1.00 95.19 293 PHE A N 1
ATOM 2417 C CA . PHE A 1 293 ? -51.537 25.590 52.161 1.00 95.19 293 PHE A CA 1
ATOM 2418 C C . PHE A 1 293 ? -53.011 25.993 52.134 1.00 95.19 293 PHE A C 1
ATOM 2420 O O . PHE A 1 293 ? -53.425 26.918 52.838 1.00 95.19 293 PHE A O 1
ATOM 2427 N N . ARG A 1 294 ? -53.838 25.257 51.384 1.00 95.00 294 ARG A N 1
ATOM 2428 C CA . ARG A 1 294 ? -55.288 25.461 51.371 1.00 95.00 294 ARG A CA 1
ATOM 2429 C C . ARG A 1 294 ? -55.893 25.228 52.754 1.00 95.00 294 ARG A C 1
ATOM 2431 O O . ARG A 1 294 ? -56.689 26.047 53.211 1.00 95.00 294 ARG A O 1
ATOM 2438 N N . GLU A 1 295 ? -55.517 24.145 53.427 1.00 92.62 295 GLU A N 1
ATOM 2439 C CA . GLU A 1 295 ? -55.965 23.864 54.793 1.00 92.62 295 GLU A CA 1
ATOM 2440 C C . GLU A 1 295 ? -55.529 24.951 55.775 1.00 92.62 295 GLU A C 1
ATOM 2442 O O . GLU A 1 295 ? -56.332 25.368 56.606 1.00 92.62 295 GLU A O 1
ATOM 2447 N N . ALA A 1 296 ? -54.294 25.450 55.672 1.00 92.00 296 ALA A N 1
ATOM 2448 C CA . ALA A 1 296 ? -53.820 26.548 56.511 1.00 92.00 296 ALA A CA 1
ATOM 2449 C C . ALA A 1 296 ? -54.664 27.817 56.316 1.00 92.00 296 ALA A C 1
ATOM 2451 O O . ALA A 1 296 ? -55.112 28.415 57.297 1.00 92.00 296 ALA A O 1
ATOM 2452 N N . SER A 1 297 ? -54.944 28.187 55.061 1.00 92.19 297 SER A N 1
ATOM 2453 C CA . SER A 1 297 ? -55.798 29.333 54.724 1.00 92.19 297 SER A CA 1
ATOM 2454 C C . SER A 1 297 ? -57.215 29.173 55.292 1.00 92.19 297 SER A C 1
ATOM 2456 O O . SER A 1 297 ? -57.731 30.078 55.950 1.00 92.19 297 SER A O 1
ATOM 2458 N N . VAL A 1 298 ? -57.836 28.003 55.108 1.00 92.56 298 VAL A N 1
ATOM 2459 C CA . VAL A 1 298 ? -59.192 27.721 55.610 1.00 92.56 298 VAL A CA 1
ATOM 2460 C C . VAL A 1 298 ? -59.235 27.727 57.139 1.00 92.56 298 VAL A C 1
ATOM 2462 O O . VAL A 1 298 ? -60.105 28.374 57.723 1.00 92.56 298 VAL A O 1
ATOM 2465 N N . THR A 1 299 ? -58.287 27.057 57.796 1.00 89.88 299 THR A N 1
ATOM 2466 C CA . THR A 1 299 ? -58.186 27.026 59.260 1.00 89.88 299 THR A CA 1
ATOM 2467 C C . THR A 1 299 ? -58.043 28.433 59.825 1.00 89.88 299 THR A C 1
ATOM 2469 O O . THR A 1 299 ? -58.762 28.785 60.763 1.00 89.88 299 THR A O 1
ATOM 2472 N N . PHE A 1 300 ? -57.180 29.256 59.221 1.00 91.56 300 PHE A N 1
ATOM 2473 C CA . PHE A 1 300 ? -56.993 30.643 59.629 1.00 91.56 300 PHE A CA 1
ATOM 2474 C C . PHE A 1 300 ? -58.276 31.467 59.477 1.00 91.56 300 PHE A C 1
ATOM 2476 O O . PHE A 1 300 ? -58.689 32.121 60.432 1.00 91.56 300 PHE A O 1
ATOM 2483 N N . ARG A 1 301 ? -58.950 31.394 58.319 1.00 89.94 301 ARG A N 1
ATOM 2484 C CA . ARG A 1 301 ? -60.202 32.131 58.066 1.00 89.94 301 ARG A CA 1
ATOM 2485 C C . ARG A 1 301 ? -61.311 31.757 59.048 1.00 89.94 301 ARG A C 1
ATOM 2487 O O . ARG A 1 301 ? -62.015 32.638 59.534 1.00 89.94 301 ARG A O 1
ATOM 2494 N N . ASN A 1 302 ? -61.442 30.473 59.374 1.00 89.12 302 ASN A N 1
ATOM 2495 C CA . ASN A 1 302 ? -62.502 29.985 60.257 1.00 89.12 302 ASN A CA 1
ATOM 2496 C C . ASN A 1 302 ? -62.312 30.404 61.723 1.00 89.12 302 ASN A C 1
ATOM 2498 O O . ASN A 1 302 ? -63.298 30.523 62.445 1.00 89.12 302 ASN A O 1
ATOM 2502 N N . ASN A 1 303 ? -61.076 30.658 62.169 1.00 87.56 303 ASN A N 1
ATOM 2503 C CA . ASN A 1 303 ? -60.781 31.026 63.560 1.00 87.56 303 ASN A CA 1
ATOM 2504 C C . ASN A 1 303 ? -59.872 32.262 63.661 1.00 87.56 303 ASN A C 1
ATOM 2506 O O . ASN A 1 303 ? -58.990 32.331 64.519 1.00 87.56 303 ASN A O 1
ATOM 2510 N N . GLU A 1 304 ? -60.091 33.253 62.793 1.00 86.31 304 GLU A N 1
ATOM 2511 C CA . GLU A 1 304 ? -59.196 34.407 62.618 1.00 86.31 304 GLU A CA 1
ATOM 2512 C C . GLU A 1 304 ? -58.896 35.129 63.946 1.00 86.31 304 GLU A C 1
ATOM 2514 O O . GLU A 1 304 ? -57.742 35.431 64.241 1.00 86.31 304 GLU A O 1
ATOM 2519 N N . LYS A 1 305 ? -59.910 35.346 64.799 1.00 82.62 305 LYS A N 1
ATOM 2520 C CA . LYS A 1 305 ? -59.745 36.012 66.109 1.00 82.62 305 LYS A CA 1
ATOM 2521 C C . LYS A 1 305 ? -58.773 35.276 67.039 1.00 82.62 305 LYS A C 1
ATOM 2523 O O . LYS A 1 305 ? -58.023 35.922 67.762 1.00 82.62 305 LYS A O 1
ATOM 2528 N N . THR A 1 306 ? -58.782 33.946 67.009 1.00 83.75 306 THR A N 1
ATOM 2529 C CA . THR A 1 306 ? -57.938 33.094 67.859 1.00 83.75 306 THR A CA 1
ATOM 2530 C C . THR A 1 306 ? -56.479 33.164 67.414 1.00 83.75 306 THR A C 1
ATOM 2532 O O . THR A 1 306 ? -55.582 33.356 68.236 1.00 83.75 306 THR A O 1
ATOM 2535 N N . PHE A 1 307 ? -56.247 33.094 66.100 1.00 85.12 307 PHE A N 1
ATOM 2536 C CA . PHE A 1 307 ? -54.902 33.133 65.531 1.00 85.12 307 PHE A CA 1
ATOM 2537 C C . PHE A 1 307 ? -54.271 34.529 65.560 1.00 85.12 307 PHE A C 1
ATOM 2539 O O . PHE A 1 307 ? -53.056 34.623 65.726 1.00 85.12 307 PHE A O 1
ATOM 2546 N N . LYS A 1 308 ? -55.069 35.607 65.472 1.00 84.44 308 LYS A N 1
ATOM 2547 C CA . LYS A 1 308 ? -54.587 36.997 65.582 1.00 84.44 308 LYS A CA 1
ATOM 2548 C C . LYS A 1 308 ? -53.802 37.259 66.862 1.00 84.44 308 LYS A C 1
ATOM 2550 O O . LYS A 1 308 ? -52.686 37.756 66.775 1.00 84.44 308 LYS A O 1
ATOM 2555 N N . GLY A 1 309 ? -54.341 36.812 68.000 1.00 78.88 309 GLY A N 1
ATOM 2556 C CA . GLY A 1 309 ? -53.698 36.899 69.315 1.00 78.88 309 GLY A CA 1
ATOM 2557 C C . GLY A 1 309 ? -52.629 35.828 69.576 1.00 78.88 309 GLY A C 1
ATOM 2558 O O . GLY A 1 309 ? -52.170 35.674 70.705 1.00 78.88 309 GLY A O 1
ATOM 2559 N N . GLY A 1 310 ? -52.247 35.042 68.562 1.00 77.31 310 GLY A N 1
ATOM 2560 C CA . GLY A 1 310 ? -51.167 34.054 68.638 1.00 77.31 310 GLY A CA 1
ATOM 2561 C C . GLY A 1 310 ? -51.546 32.694 69.234 1.00 77.31 310 GLY A C 1
ATOM 2562 O O . GLY A 1 310 ? -50.704 31.794 69.287 1.00 77.31 310 GLY A O 1
ATOM 2563 N N . SER A 1 311 ? -52.802 32.496 69.641 1.00 76.81 311 SER A N 1
ATOM 2564 C CA . SER A 1 311 ? -53.283 31.192 70.103 1.00 76.81 311 SER A CA 1
ATOM 2565 C C . SER A 1 311 ? -53.515 30.282 68.891 1.00 76.81 311 SER A C 1
ATOM 2567 O O . SER A 1 311 ? -54.388 30.538 68.070 1.00 76.81 311 SER A O 1
ATOM 2569 N N . GLY A 1 312 ? -52.697 29.236 68.741 1.00 79.12 312 GLY A N 1
ATOM 2570 C CA . GLY A 1 312 ? -52.816 28.253 67.653 1.00 79.12 312 GLY A CA 1
ATOM 2571 C C . GLY A 1 312 ? -51.799 28.376 66.509 1.00 79.12 312 GLY A C 1
ATOM 2572 O O . GLY A 1 312 ? -51.861 27.575 65.580 1.00 79.12 312 GLY A O 1
ATOM 2573 N N . LEU A 1 313 ? -50.825 29.297 66.575 1.00 84.44 313 LEU A N 1
ATOM 2574 C CA . LEU A 1 313 ? -49.811 29.465 65.512 1.00 84.44 313 LEU A CA 1
ATOM 2575 C C . LEU A 1 313 ? -49.112 28.157 65.122 1.00 84.44 313 LEU A C 1
ATOM 2577 O O . LEU A 1 313 ? -48.830 27.970 63.947 1.00 84.44 313 LEU A O 1
ATOM 2581 N N . VAL A 1 314 ? -48.902 27.247 66.081 1.00 84.50 314 VAL A N 1
ATOM 2582 C CA . VAL A 1 314 ? -48.297 25.921 65.861 1.00 84.50 314 VAL A CA 1
ATOM 2583 C C . VAL A 1 314 ? -48.982 25.168 64.718 1.00 84.50 314 VAL A C 1
ATOM 2585 O O . VAL A 1 314 ? -48.321 24.738 63.780 1.00 84.50 314 VAL A O 1
ATOM 2588 N N . SER A 1 315 ? -50.315 25.097 64.743 1.00 84.50 315 SER A N 1
ATOM 2589 C CA . SER A 1 315 ? -51.090 24.358 63.741 1.00 84.50 315 SER A CA 1
ATOM 2590 C C . SER A 1 315 ? -51.005 24.991 62.346 1.00 84.50 315 SER A C 1
ATOM 2592 O O . SER A 1 315 ? -51.068 24.289 61.337 1.00 84.50 315 SER A O 1
ATOM 2594 N N . LEU A 1 316 ? -50.834 26.315 62.269 1.00 86.75 316 LEU A N 1
ATOM 2595 C CA . LEU A 1 316 ? -50.648 27.014 60.996 1.00 86.75 316 LEU A CA 1
ATOM 2596 C C . LEU A 1 316 ? -49.230 26.827 60.459 1.00 86.75 316 LEU A C 1
ATOM 2598 O O . LEU A 1 316 ? -49.063 26.575 59.266 1.00 86.75 316 LEU A O 1
ATOM 2602 N N . THR A 1 317 ? -48.219 26.908 61.324 1.00 88.19 317 THR A N 1
ATOM 2603 C CA . THR A 1 317 ? -46.819 26.753 60.920 1.00 88.19 317 THR A CA 1
ATOM 2604 C C . THR A 1 317 ? -46.478 25.317 60.534 1.00 88.19 317 THR A C 1
ATOM 2606 O O . THR A 1 317 ? -45.725 25.130 59.596 1.00 88.19 317 THR A O 1
ATOM 2609 N N . GLU A 1 318 ? -47.106 24.295 61.122 1.00 86.62 318 GLU A N 1
ATOM 2610 C CA . GLU A 1 318 ? -46.953 22.895 60.671 1.00 86.62 318 GLU A CA 1
ATOM 2611 C C . GLU A 1 318 ? -47.515 22.651 59.255 1.00 86.62 318 GLU A C 1
ATOM 2613 O O . GLU A 1 318 ? -47.027 21.813 58.486 1.00 86.62 318 GLU A O 1
ATOM 2618 N N . LYS A 1 319 ? -48.566 23.389 58.881 1.00 88.56 319 LYS A N 1
ATOM 2619 C CA . LYS A 1 319 ? -49.187 23.279 57.554 1.00 88.56 319 LYS A CA 1
ATOM 2620 C C . LYS A 1 319 ? -48.445 24.093 56.497 1.00 88.56 319 LYS A C 1
ATOM 2622 O O . LYS A 1 319 ? -48.319 23.634 55.359 1.00 88.56 319 LYS A O 1
ATOM 2627 N N . MET A 1 320 ? -47.950 25.270 56.864 1.00 89.94 320 MET A N 1
ATOM 2628 C CA . MET A 1 320 ? -47.270 26.192 55.951 1.00 89.94 320 MET A CA 1
ATOM 2629 C C . MET A 1 320 ? -45.755 25.965 55.871 1.00 89.94 320 MET A C 1
ATOM 2631 O O . MET A 1 320 ? -45.168 26.207 54.823 1.00 89.94 320 MET A O 1
ATOM 2635 N N . GLY A 1 321 ? -45.121 25.527 56.955 1.00 86.81 321 GLY A N 1
ATOM 2636 C CA . GLY A 1 321 ? -43.676 25.335 57.064 1.00 86.81 321 GLY A CA 1
ATOM 2637 C C . GLY A 1 321 ? -43.205 23.955 56.609 1.00 86.81 321 GLY A C 1
ATOM 2638 O O . GLY A 1 321 ? -44.009 23.043 56.383 1.00 86.81 321 GLY A O 1
ATOM 2639 N N . GLY A 1 322 ? -41.884 23.823 56.471 1.00 86.62 322 GLY A N 1
ATOM 2640 C CA . GLY A 1 322 ? -41.214 22.579 56.088 1.00 86.62 322 GLY A CA 1
ATOM 2641 C C . GLY A 1 322 ? -41.292 22.223 54.601 1.00 86.62 322 GLY A C 1
ATOM 2642 O O . GLY A 1 322 ? -40.895 21.131 54.223 1.00 86.62 322 GLY A O 1
ATOM 2643 N N . TRP A 1 323 ? -41.834 23.082 53.737 1.00 90.69 323 TRP A N 1
ATOM 2644 C CA . TRP A 1 323 ? -41.815 22.842 52.290 1.00 90.69 323 TRP A CA 1
ATOM 2645 C C . TRP A 1 323 ? -40.574 23.489 51.669 1.00 90.69 323 TRP A C 1
ATOM 2647 O O . TRP A 1 323 ? -40.374 24.694 51.840 1.00 90.69 323 TRP A O 1
ATOM 2657 N N . ASP A 1 324 ? -39.772 22.719 50.930 1.00 87.88 324 ASP A N 1
ATOM 2658 C CA . ASP A 1 324 ? -38.599 23.235 50.224 1.00 87.88 324 ASP A CA 1
ATOM 2659 C C . ASP A 1 324 ? -39.044 24.057 49.013 1.00 87.88 324 ASP A C 1
ATOM 2661 O O . ASP A 1 324 ? -39.590 23.540 48.032 1.00 87.88 324 ASP A O 1
ATOM 2665 N N . MET A 1 325 ? -38.790 25.361 49.082 1.00 84.50 325 MET A N 1
ATOM 2666 C CA . MET A 1 325 ? -39.153 26.305 48.032 1.00 84.50 325 MET A CA 1
ATOM 2667 C C . MET A 1 325 ? -38.451 25.995 46.707 1.00 84.50 325 MET A C 1
ATOM 2669 O O . MET A 1 325 ? -39.012 26.315 45.669 1.00 84.50 325 MET A O 1
ATOM 2673 N N . ASN A 1 326 ? -37.286 25.339 46.707 1.00 82.69 326 ASN A N 1
ATOM 2674 C CA . ASN A 1 326 ? -36.571 24.995 45.474 1.00 82.69 326 ASN A CA 1
ATOM 2675 C C . ASN A 1 326 ? -37.222 23.834 44.704 1.00 82.69 326 ASN A C 1
ATOM 2677 O O . ASN A 1 326 ? -37.014 23.712 43.499 1.00 82.69 326 ASN A O 1
ATOM 2681 N N . VAL A 1 327 ? -38.023 23.003 45.382 1.00 85.44 327 VAL A N 1
ATOM 2682 C CA . VAL A 1 327 ? -38.728 21.848 44.790 1.00 85.44 327 VAL A CA 1
ATOM 2683 C C . VAL A 1 327 ? -40.162 22.209 44.383 1.00 85.44 327 VAL A C 1
ATOM 2685 O O . VAL A 1 327 ? -40.773 21.565 43.524 1.00 85.44 327 VAL A O 1
ATOM 2688 N N . LEU A 1 328 ? -40.732 23.260 44.980 1.00 87.88 328 LEU A N 1
ATOM 2689 C CA . LEU A 1 328 ? -42.059 23.736 44.608 1.00 87.88 328 LEU A CA 1
ATOM 2690 C C . LEU A 1 328 ? -42.061 24.335 43.198 1.00 87.88 328 LEU A C 1
ATOM 2692 O O . LEU A 1 328 ? -41.218 25.164 42.859 1.00 87.88 328 LEU A O 1
ATOM 2696 N N . HIS A 1 329 ? -43.068 23.984 42.403 1.00 90.19 329 HIS A N 1
ATOM 2697 C CA . HIS A 1 329 ? -43.318 24.626 41.122 1.00 90.19 329 HIS A CA 1
ATOM 2698 C C . HIS A 1 329 ? -43.634 26.117 41.317 1.00 90.19 329 HIS A C 1
ATOM 2700 O O . HIS A 1 329 ? -44.251 26.484 42.328 1.00 90.19 329 HIS A O 1
ATOM 2706 N N . PRO A 1 330 ? -43.269 26.984 40.355 1.00 88.50 330 PRO A N 1
ATOM 2707 C CA . PRO A 1 330 ? -43.475 28.429 40.462 1.00 88.50 330 PRO A CA 1
ATOM 2708 C C . PRO A 1 330 ? -44.914 28.830 40.824 1.00 88.50 330 PRO A C 1
ATOM 2710 O O . PRO A 1 330 ? -45.134 29.742 41.621 1.00 88.50 330 PRO A O 1
ATOM 2713 N N . GLU A 1 331 ? -45.911 28.115 40.304 1.00 91.81 331 GLU A N 1
ATOM 2714 C CA . GLU A 1 331 ? -47.329 28.350 40.580 1.00 91.81 331 GLU A CA 1
ATOM 2715 C C . GLU A 1 331 ? -47.691 28.039 42.040 1.00 91.81 331 GLU A C 1
ATOM 2717 O O . GLU A 1 331 ? -48.484 28.749 42.663 1.00 91.81 331 GLU A O 1
ATOM 2722 N N . VAL A 1 332 ? -47.086 26.993 42.609 1.00 92.94 332 VAL A N 1
ATOM 2723 C CA . VAL A 1 332 ? -47.304 26.582 44.002 1.00 92.94 332 VAL A CA 1
ATOM 2724 C C . VAL A 1 332 ? -46.592 27.530 44.961 1.00 92.94 332 VAL A C 1
ATOM 2726 O O . VAL A 1 332 ? -47.167 27.889 45.989 1.00 92.94 332 VAL A O 1
ATOM 2729 N N . GLN A 1 333 ? -45.399 28.015 44.603 1.00 91.62 333 GLN A N 1
ATOM 2730 C CA . GLN A 1 333 ? -44.707 29.070 45.350 1.00 91.62 333 GLN A CA 1
ATOM 2731 C C . GLN A 1 333 ? -45.526 30.367 45.382 1.00 91.62 333 GLN A C 1
ATOM 2733 O O . GLN A 1 333 ? -45.687 30.977 46.441 1.00 91.62 333 GLN A O 1
ATOM 2738 N N . ALA A 1 334 ? -46.092 30.776 44.241 1.00 91.00 334 ALA A N 1
ATOM 2739 C CA . ALA A 1 334 ? -46.955 31.952 44.166 1.00 91.00 334 ALA A CA 1
ATOM 2740 C C . ALA A 1 334 ? -48.200 31.796 45.057 1.00 91.00 334 ALA A C 1
ATOM 2742 O O . ALA A 1 334 ? -48.565 32.721 45.789 1.00 91.00 334 ALA A O 1
ATOM 2743 N N . TYR A 1 335 ? -48.819 30.609 45.059 1.00 94.75 335 TYR A N 1
ATOM 2744 C CA . TYR A 1 335 ? -49.947 30.308 45.941 1.00 94.75 335 TYR A CA 1
ATOM 2745 C C . TYR A 1 335 ? -49.555 30.331 47.425 1.00 94.75 335 TYR A C 1
ATOM 2747 O O . TYR A 1 335 ? -50.256 30.942 48.236 1.00 94.75 335 TYR A O 1
ATOM 2755 N N . TYR A 1 336 ? -48.413 29.734 47.780 1.00 94.88 336 TYR A N 1
ATOM 2756 C CA . TYR A 1 336 ? -47.855 29.793 49.130 1.00 94.88 336 TYR A CA 1
ATOM 2757 C C . TYR A 1 336 ? -47.669 31.238 49.599 1.00 94.88 336 TYR A C 1
ATOM 2759 O O . TYR A 1 336 ? -48.131 31.589 50.685 1.00 94.88 336 TYR A O 1
ATOM 2767 N N . GLN A 1 337 ? -47.053 32.095 48.777 1.00 93.44 337 GLN A N 1
ATOM 2768 C CA . GLN A 1 337 ? -46.848 33.498 49.135 1.00 93.44 337 GLN A CA 1
ATOM 2769 C C . GLN A 1 337 ? -48.169 34.240 49.333 1.00 93.44 337 GLN A C 1
ATOM 2771 O O . GLN A 1 337 ? -48.294 34.999 50.292 1.00 93.44 337 GLN A O 1
ATOM 2776 N N . ALA A 1 338 ? -49.175 33.996 48.490 1.00 94.31 338 ALA A N 1
ATOM 2777 C CA . ALA A 1 338 ? -50.493 34.604 48.653 1.00 94.31 338 ALA A CA 1
ATOM 2778 C C . ALA A 1 338 ? -51.142 34.215 49.995 1.00 94.31 338 ALA A C 1
ATOM 2780 O O . ALA A 1 338 ? -51.622 35.085 50.725 1.00 94.31 338 ALA A O 1
ATOM 2781 N N . VAL A 1 339 ? -51.103 32.926 50.357 1.00 93.69 339 VAL A N 1
ATOM 2782 C CA . VAL A 1 339 ? -51.633 32.433 51.640 1.00 93.69 339 VAL A CA 1
ATOM 2783 C C . VAL A 1 339 ? -50.824 32.981 52.817 1.00 93.69 339 VAL A C 1
ATOM 2785 O O . VAL A 1 339 ? -51.402 33.435 53.805 1.00 93.69 339 VAL A O 1
ATOM 2788 N N . TYR A 1 340 ? -49.494 32.989 52.713 1.00 93.62 340 TYR A N 1
ATOM 2789 C CA . TYR A 1 340 ? -48.614 33.532 53.743 1.00 93.62 340 TYR A CA 1
ATOM 2790 C C . TYR A 1 340 ? -48.911 35.012 54.002 1.00 93.62 340 TYR A C 1
ATOM 2792 O O . TYR A 1 340 ? -49.089 35.400 55.154 1.00 93.62 340 TYR A O 1
ATOM 2800 N N . GLN A 1 341 ? -49.020 35.833 52.953 1.00 93.75 341 GLN A N 1
ATOM 2801 C CA . GLN A 1 341 ? -49.316 37.263 53.079 1.00 93.75 341 GLN A CA 1
ATOM 2802 C C . GLN A 1 341 ? -50.719 37.518 53.641 1.00 93.75 341 GLN A C 1
ATOM 2804 O O . GLN A 1 341 ? -50.887 38.418 54.464 1.00 93.75 341 GLN A O 1
ATOM 2809 N N . GLU A 1 342 ? -51.717 36.713 53.261 1.00 92.94 342 GLU A N 1
ATOM 2810 C CA . GLU A 1 342 ? -53.067 36.806 53.826 1.00 92.94 342 GLU A CA 1
ATOM 2811 C C . GLU A 1 342 ? -53.059 36.585 55.346 1.00 92.94 342 GLU A C 1
ATOM 2813 O O . GLU A 1 342 ? -53.650 37.367 56.097 1.00 92.94 342 GLU A O 1
ATOM 2818 N N . ILE A 1 343 ? -52.375 35.529 55.798 1.00 92.38 343 ILE A N 1
ATOM 2819 C CA . ILE A 1 343 ? -52.268 35.182 57.216 1.00 92.38 343 ILE A CA 1
ATOM 2820 C C . ILE A 1 343 ? -51.436 36.245 57.941 1.00 92.38 343 ILE A C 1
ATOM 2822 O O . ILE A 1 343 ? -51.920 36.889 58.872 1.00 92.38 343 ILE A O 1
ATOM 2826 N N . PHE A 1 344 ? -50.209 36.491 57.479 1.00 92.62 344 PHE A N 1
ATOM 2827 C CA . PHE A 1 344 ? -49.246 37.392 58.113 1.00 92.62 344 PHE A CA 1
ATOM 2828 C C . PHE A 1 344 ? -49.733 38.844 58.175 1.00 92.62 344 PHE A C 1
ATOM 2830 O O . PHE A 1 344 ? -49.507 39.537 59.169 1.00 92.62 344 PHE A O 1
ATOM 2837 N N . GLY A 1 345 ? -50.434 39.312 57.140 1.00 91.31 345 GLY A N 1
ATOM 2838 C CA . GLY A 1 345 ? -50.996 40.660 57.084 1.00 91.31 345 GLY A CA 1
ATOM 2839 C C . GLY A 1 345 ? -52.036 40.919 58.174 1.00 91.31 345 GLY A C 1
ATOM 2840 O O . GLY A 1 345 ? -52.128 42.041 58.673 1.00 91.31 345 GLY A O 1
ATOM 2841 N N . LYS A 1 346 ? -52.768 39.878 58.586 1.00 91.88 346 LYS A N 1
ATOM 2842 C CA . LYS A 1 346 ? -53.852 39.958 59.569 1.00 91.88 346 LYS A CA 1
ATOM 2843 C C . LYS A 1 346 ? -53.423 39.678 61.011 1.00 91.88 346 LYS A C 1
ATOM 2845 O O . LYS A 1 346 ? -54.212 39.982 61.897 1.00 91.88 346 LYS A O 1
ATOM 2850 N N . LEU A 1 347 ? -52.238 39.113 61.258 1.00 91.12 347 LEU A N 1
ATOM 2851 C CA . LEU A 1 347 ? -51.723 38.874 62.616 1.00 91.12 347 LEU A CA 1
ATOM 2852 C C . LEU A 1 347 ? -51.419 40.183 63.359 1.00 91.12 347 LEU A C 1
ATOM 2854 O O . LEU A 1 347 ? -51.004 41.170 62.742 1.00 91.12 347 LEU A O 1
ATOM 2858 N N . ASP A 1 348 ? -51.545 40.165 64.688 1.00 90.88 348 ASP A N 1
ATOM 2859 C CA . ASP A 1 348 ? -51.169 41.308 65.521 1.00 90.88 348 ASP A CA 1
ATOM 2860 C C . ASP A 1 348 ? -49.648 41.558 65.451 1.00 90.88 348 ASP A C 1
ATOM 2862 O O . ASP A 1 348 ? -48.869 40.602 65.332 1.00 90.88 348 ASP A O 1
ATOM 2866 N N . PRO A 1 349 ? -49.181 42.821 65.532 1.00 90.25 349 PRO A N 1
ATOM 2867 C CA . PRO A 1 349 ? -47.763 43.159 65.369 1.00 90.25 349 PRO A CA 1
ATOM 2868 C C . PRO A 1 349 ? -46.815 42.362 66.274 1.00 90.25 349 PRO A C 1
ATOM 2870 O O . PRO A 1 349 ? -45.740 41.965 65.835 1.00 90.25 349 PRO A O 1
ATOM 2873 N N . GLU A 1 350 ? -47.232 42.071 67.507 1.00 90.06 350 GLU A N 1
ATOM 2874 C CA . GLU A 1 350 ? -46.441 41.331 68.501 1.00 90.06 350 GLU A CA 1
ATOM 2875 C C . GLU A 1 350 ? -46.377 39.816 68.231 1.00 90.06 350 GLU A C 1
ATOM 2877 O O . GLU A 1 350 ? -45.508 39.110 68.749 1.00 90.06 350 GLU A O 1
ATOM 2882 N N . VAL A 1 351 ? -47.290 39.298 67.407 1.00 89.75 351 VAL A N 1
ATOM 2883 C CA . VAL A 1 351 ? -47.411 37.873 67.071 1.00 89.75 351 VAL A CA 1
ATOM 2884 C C . VAL A 1 351 ? -46.613 37.527 65.812 1.00 89.75 351 VAL A C 1
ATOM 2886 O O . VAL A 1 351 ? -46.110 36.408 65.689 1.00 89.75 351 VAL A O 1
ATOM 2889 N N . LYS A 1 352 ? -46.426 38.493 64.904 1.00 91.94 352 LYS A N 1
ATOM 2890 C CA . LYS A 1 352 ? -45.682 38.322 63.644 1.00 91.94 352 LYS A CA 1
ATOM 2891 C C . LYS A 1 352 ? -44.266 37.747 63.829 1.00 91.94 352 LYS A C 1
ATOM 2893 O O . LYS A 1 352 ? -43.962 36.780 63.133 1.00 91.94 352 LYS A O 1
ATOM 2898 N N . PRO A 1 353 ? -43.424 38.227 64.770 1.00 90.62 353 PRO A N 1
ATOM 2899 C CA . PRO A 1 353 ? -42.093 37.649 64.981 1.00 90.62 353 PRO A CA 1
ATOM 2900 C C . PRO A 1 353 ? -42.147 36.178 65.411 1.00 90.62 353 PRO A C 1
ATOM 2902 O O . PRO A 1 353 ? -41.410 35.353 64.879 1.00 90.62 353 PRO A O 1
ATOM 2905 N N . LYS A 1 354 ? -43.082 35.830 66.309 1.00 88.12 354 LYS A N 1
ATOM 2906 C CA . LYS A 1 354 ? -43.274 34.454 66.801 1.00 88.12 354 LYS A CA 1
ATOM 2907 C C . LYS A 1 354 ? -43.751 33.509 65.699 1.00 88.12 354 LYS A C 1
ATOM 2909 O O . LYS A 1 354 ? -43.405 32.332 65.705 1.00 88.12 354 LYS A O 1
ATOM 2914 N N . PHE A 1 355 ? -44.563 34.006 64.767 1.00 89.81 355 PHE A N 1
ATOM 2915 C CA . PHE A 1 355 ? -44.996 33.236 63.604 1.00 89.81 355 PHE A CA 1
ATOM 2916 C C . PHE A 1 355 ? -43.825 32.947 62.656 1.00 89.81 355 PHE A C 1
ATOM 2918 O O . PHE A 1 355 ? -43.624 31.794 62.282 1.00 89.81 355 PHE A O 1
ATOM 2925 N N . THR A 1 356 ? -43.009 33.956 62.338 1.00 89.12 356 THR A N 1
ATOM 2926 C CA . THR A 1 356 ? -41.819 33.790 61.487 1.00 89.12 356 THR A CA 1
ATOM 2927 C C . THR A 1 356 ? -40.800 32.832 62.104 1.00 89.12 356 THR A C 1
ATOM 2929 O O . THR A 1 356 ? -40.319 31.930 61.426 1.00 89.12 356 THR A O 1
ATOM 2932 N N . GLU A 1 357 ? -40.506 32.970 63.399 1.00 89.31 357 GLU A N 1
ATOM 2933 C CA . GLU A 1 357 ? -39.577 32.084 64.112 1.00 89.31 357 GLU A CA 1
ATOM 2934 C C . GLU A 1 357 ? -40.037 30.618 64.073 1.00 89.31 357 GLU A C 1
ATOM 2936 O O . GLU A 1 357 ? -39.241 29.707 63.858 1.00 89.31 357 GLU A O 1
ATOM 2941 N N . ARG A 1 358 ? -41.342 30.369 64.221 1.00 87.38 358 ARG A N 1
ATOM 2942 C CA . ARG A 1 358 ? -41.901 29.013 64.133 1.00 87.38 358 ARG A CA 1
ATOM 2943 C C . ARG A 1 358 ? -41.864 28.442 62.718 1.00 87.38 358 ARG A C 1
ATOM 2945 O O . ARG A 1 358 ? -41.592 27.256 62.567 1.00 87.38 358 ARG A O 1
ATOM 2952 N N . MET A 1 359 ? -42.102 29.267 61.699 1.00 87.56 359 MET A N 1
ATOM 2953 C CA . MET A 1 359 ? -41.973 28.854 60.297 1.00 87.56 359 MET A CA 1
ATOM 2954 C C . MET A 1 359 ? -40.549 28.396 59.968 1.00 87.56 359 MET A C 1
ATOM 2956 O O . MET A 1 359 ? -40.389 27.375 59.309 1.00 87.56 359 MET A O 1
ATOM 2960 N N . LEU A 1 360 ? -39.533 29.105 60.474 1.00 84.50 360 LEU A N 1
ATOM 2961 C CA . LEU A 1 360 ? -38.120 28.751 60.281 1.00 84.50 360 LEU A CA 1
ATOM 2962 C C . LEU A 1 360 ? -37.720 27.453 60.993 1.00 84.50 360 LEU A C 1
ATOM 2964 O O . LEU A 1 360 ? -36.857 26.734 60.511 1.00 84.50 360 LEU A O 1
ATOM 2968 N N . ASN A 1 361 ? -38.352 27.151 62.127 1.00 84.62 361 ASN A N 1
ATOM 2969 C CA . ASN A 1 361 ? -38.037 25.979 62.948 1.00 84.62 361 ASN A CA 1
ATOM 2970 C C . ASN A 1 361 ? -38.920 24.754 62.638 1.00 84.62 361 ASN A C 1
ATOM 2972 O O . ASN A 1 361 ? -38.937 23.794 63.411 1.00 84.62 361 ASN A O 1
ATOM 2976 N N . THR A 1 362 ? -39.701 24.784 61.554 1.00 84.94 362 THR A N 1
ATOM 2977 C CA . THR A 1 362 ? -40.531 23.642 61.143 1.00 84.94 362 THR A CA 1
ATOM 2978 C C . THR A 1 362 ? -39.665 22.606 60.424 1.00 84.94 362 THR A C 1
ATOM 2980 O O . THR A 1 362 ? -38.819 22.975 59.620 1.00 84.94 362 THR A O 1
ATOM 2983 N N . GLN A 1 363 ? -39.869 21.317 60.710 1.00 80.25 363 GLN A N 1
ATOM 2984 C CA . GLN A 1 363 ? -39.120 20.237 60.058 1.00 80.25 363 GLN A CA 1
ATOM 2985 C C . GLN A 1 363 ? -39.450 20.142 58.567 1.00 80.25 363 GLN A C 1
ATOM 2987 O O . GLN A 1 363 ? -40.621 20.234 58.189 1.00 80.25 363 GLN A O 1
ATOM 2992 N N . ASP A 1 364 ? -38.426 19.895 57.751 1.00 82.62 364 ASP A N 1
ATOM 2993 C CA . ASP A 1 364 ? -38.579 19.713 56.312 1.00 82.62 364 ASP A CA 1
ATOM 2994 C C . ASP A 1 364 ? -39.413 18.469 55.982 1.00 82.62 364 ASP A C 1
ATOM 2996 O O . ASP A 1 364 ? -39.305 17.409 56.603 1.00 82.62 364 ASP A O 1
ATOM 3000 N N . LYS A 1 365 ? -40.270 18.610 54.976 1.00 79.88 365 LYS A N 1
ATOM 3001 C CA . LYS A 1 365 ? -41.135 17.564 54.445 1.00 79.88 365 LYS A CA 1
ATOM 3002 C C . LYS A 1 365 ? -40.405 16.855 53.320 1.00 79.88 365 LYS A C 1
ATOM 3004 O O . LYS A 1 365 ? -39.860 17.496 52.426 1.00 79.88 365 LYS A O 1
ATOM 3009 N N . VAL A 1 366 ? -40.449 15.529 53.367 1.00 73.38 366 VAL A N 1
ATOM 3010 C CA . VAL A 1 366 ? -39.779 14.648 52.407 1.00 73.38 366 VAL A CA 1
ATOM 3011 C C . VAL A 1 366 ? -40.433 14.773 51.029 1.00 73.38 366 VAL A C 1
ATOM 3013 O O . VAL A 1 366 ? -41.669 14.740 50.936 1.00 73.38 366 VAL A O 1
ATOM 3016 N N . VAL A 1 367 ? -39.592 14.931 49.999 1.00 56.84 367 VAL A N 1
ATOM 3017 C CA . VAL A 1 367 ? -39.976 14.952 48.577 1.00 56.84 367 VAL A CA 1
ATOM 3018 C C . VAL A 1 367 ? -40.656 13.648 48.194 1.00 56.84 367 VAL A C 1
ATOM 3020 O O . VAL A 1 367 ? -40.108 12.577 48.529 1.00 56.84 367 VAL A O 1
#

Radius of gyration: 68.34 Å; chains: 1; bounding box: 94×62×228 Å

pLDDT: mean 85.95, std 11.41, range [50.5, 97.62]

Organism: NCBI:txid632773

Secondary structure (DSSP, 8-state):
-HHHHHHHHHHHHHHHHHHHHHHHHHHHHHHHHHHHHHHHHHHHHHHHHHHHHHHHHHHHHHHHHHHHHHHHHHHHHHHHHHHHHHHHHHHHHHHHHHHHHHHHHHHHHHHHT-TTS-HHHHHHHHHHHHHH-TT-HHHHHHHHHHHHHHHHSS-HHHHHHHHHHHHHHHHHHHHH--GGGHHHHHHHHHHHHHHHHHHHHHHHHHHHHHHHHHHHHHHHHHHHHTTSTT-HHHHHHHHHHHHHS-HHHHHT-HHHHHHHHHHHHHHHHHHHHHHHHHHHHHHHHHHHHHHHHHHHHHHHHHTHHHHHTTTTHHHHHHHHSS--TTTS-HHHHHHHHHHHHHHHHHS-TTTHHHHHHHHHTSPPPP-